Protein AF-A0A958FA99-F1 (afdb_monomer_lite)

Radius of gyration: 36.23 Å; chains: 1; bounding box: 80×44×105 Å

Secondary structure (DSSP, 8-state):
-HHHHHHHHHHHHHHHHHHHHSTTTSGGGTEEEEEEEEEEEEEETTEE-SSPEEEEEEEEEEESSSSEEEEEEEEEEEEEE-SS-EEEEEEEEEEEEEES---SSEEEEEEEEEEEEEEEEEE---TTTB----SEEEEEEEEEEEEEEEESSSSEEEEEEEEEEEES-S-SS-B--SS---EEEEEEEEEE----TT--SS-SS--HHHHHHHT--TT-S-SS-SSS-HHHIIIII---TT-SSSSSSSS-HHHIIIII---TT-SSSSSSSS-HHIIIIII---TT-SSSS-SSS-HHHIIIII---TT-S-SS-SSS-HHHIIIII---S--

pLDDT: mean 86.35, std 15.0, range [39.59, 98.56]

Sequence (335 aa):
MSKRYTVIGLTAALLLMLSLSVSAQFKAQNLGGGMGFGQTYGYVDGEWTSDPGLTLRAFLRRSLSDRFEGELSAGIFSRLKDEDFETRLSPIDARLLFRLFANQTWSPYIYAGGGAVYYDIKTAPTTNRAKNYTSKGWVPYIPFGLGMQFRLDDVTSFEVSGGYNMTFTDDLNAIQQDADDNFLSVVAGLTMAGFNWNADPDGDGLTNRQEKELGTDMNNPDSDGDGLTDGEEVMKYQTNPMMADTDGDGLNDGEEVNQYKTNPAKADTDGDGLNDKEEAVTYNTDPLKADTDGDGLSDKDELMTYKSDPLKKDMDGDGLSDGEEVLTTKTDFAK

Structure (mmCIF, N/CA/C/O backbone):
data_AF-A0A958FA99-F1
#
_entry.id   AF-A0A958FA99-F1
#
loop_
_atom_site.group_PDB
_atom_site.id
_atom_site.type_symbol
_atom_site.label_atom_id
_atom_site.label_alt_id
_atom_site.label_comp_id
_atom_site.label_asym_id
_atom_site.label_entity_id
_atom_site.label_seq_id
_atom_site.pdbx_PDB_ins_code
_atom_site.Cartn_x
_atom_site.Cartn_y
_atom_site.Cartn_z
_atom_site.occupancy
_atom_site.B_iso_or_equiv
_atom_site.auth_seq_id
_atom_site.auth_comp_id
_atom_site.auth_asym_id
_atom_site.auth_atom_id
_atom_site.pdbx_PDB_model_num
ATOM 1 N N . MET A 1 1 ? 33.307 25.629 -19.796 1.00 44.84 1 MET A N 1
ATOM 2 C CA . MET A 1 1 ? 32.791 24.372 -19.207 1.00 44.84 1 MET A CA 1
ATOM 3 C C . MET A 1 1 ? 31.601 24.559 -18.253 1.00 44.84 1 MET A C 1
ATOM 5 O O . MET A 1 1 ? 30.852 23.607 -18.123 1.00 44.84 1 MET A O 1
ATOM 9 N N . SER A 1 2 ? 31.333 25.733 -17.654 1.00 45.53 2 SER A N 1
ATOM 10 C CA . SER A 1 2 ? 30.259 25.869 -16.640 1.00 45.53 2 SER A CA 1
ATOM 11 C C . SER A 1 2 ? 28.815 25.922 -17.176 1.00 45.53 2 SER A C 1
ATOM 13 O O . SER A 1 2 ? 27.920 25.399 -16.529 1.00 45.53 2 SER A O 1
ATOM 15 N N . LYS A 1 3 ? 28.562 26.452 -18.385 1.00 39.66 3 LYS A N 1
ATOM 16 C CA . LYS A 1 3 ? 27.187 26.610 -18.918 1.00 39.66 3 LYS A CA 1
ATOM 17 C C . LYS A 1 3 ? 26.451 25.298 -19.253 1.00 39.66 3 LYS A C 1
ATOM 19 O O . LYS A 1 3 ? 25.230 25.304 -19.325 1.00 39.66 3 LYS A O 1
ATOM 24 N N . ARG A 1 4 ? 27.160 24.179 -19.467 1.00 46.00 4 ARG A N 1
ATOM 25 C CA . ARG A 1 4 ? 26.551 22.881 -19.841 1.00 46.00 4 ARG A CA 1
ATOM 26 C C . ARG A 1 4 ? 26.032 22.091 -18.633 1.00 46.00 4 ARG A C 1
ATOM 28 O O . ARG A 1 4 ? 25.008 21.430 -18.751 1.00 46.00 4 ARG A O 1
ATOM 35 N N . TYR A 1 5 ? 26.679 22.219 -17.473 1.00 41.19 5 TYR A N 1
ATOM 36 C CA . TYR A 1 5 ? 26.229 21.579 -16.230 1.00 41.19 5 TYR A CA 1
ATOM 37 C C . TYR A 1 5 ? 25.009 22.282 -15.627 1.00 41.19 5 TYR A C 1
ATOM 39 O O . TYR A 1 5 ? 24.131 21.622 -15.084 1.00 41.19 5 TYR A O 1
ATOM 47 N N . THR A 1 6 ? 24.896 23.602 -15.806 1.00 39.59 6 THR A N 1
ATOM 48 C CA . THR A 1 6 ? 23.728 24.375 -15.360 1.00 39.59 6 THR A CA 1
ATOM 49 C C . THR A 1 6 ? 22.453 23.977 -16.102 1.00 39.59 6 THR A C 1
ATOM 51 O O . THR A 1 6 ? 21.409 23.884 -15.476 1.00 39.59 6 THR A O 1
ATOM 54 N N . VAL A 1 7 ? 22.529 23.679 -17.406 1.00 42.44 7 VAL A N 1
ATOM 55 C CA . VAL A 1 7 ? 21.361 23.241 -18.194 1.00 42.44 7 VAL A CA 1
ATOM 56 C C . VAL A 1 7 ? 20.950 21.815 -17.822 1.00 42.44 7 VAL A C 1
ATOM 58 O O . VAL A 1 7 ? 19.769 21.571 -17.621 1.00 42.44 7 VAL A O 1
ATOM 61 N N . ILE A 1 8 ? 21.894 20.886 -17.643 1.00 48.31 8 ILE A N 1
ATOM 62 C CA . ILE A 1 8 ? 21.589 19.502 -17.231 1.00 48.31 8 ILE A CA 1
ATOM 63 C C . ILE A 1 8 ? 20.984 19.471 -15.819 1.00 48.31 8 ILE A C 1
ATOM 65 O O . ILE A 1 8 ? 19.960 18.825 -15.611 1.00 48.31 8 ILE A O 1
ATOM 69 N N . GLY A 1 9 ? 21.555 20.238 -14.884 1.00 40.56 9 GLY A N 1
ATOM 70 C CA . GLY A 1 9 ? 21.012 20.404 -13.536 1.00 40.56 9 GLY A CA 1
ATOM 71 C C . GLY A 1 9 ? 19.622 21.041 -13.535 1.00 40.56 9 GLY A C 1
ATOM 72 O O . GLY A 1 9 ? 18.735 20.531 -12.862 1.00 40.56 9 GLY A O 1
ATOM 73 N N . LEU A 1 10 ? 19.389 22.088 -14.342 1.00 40.31 10 LEU A N 1
ATOM 74 C CA . LEU A 1 10 ? 18.062 22.702 -14.464 1.00 40.31 10 LEU A CA 1
ATOM 75 C C . LEU A 1 10 ? 17.041 21.774 -15.122 1.00 40.31 10 LEU A C 1
ATOM 77 O O . LEU A 1 10 ? 15.893 21.808 -14.720 1.00 40.31 10 LEU A O 1
ATOM 81 N N . THR A 1 11 ? 17.416 20.964 -16.116 1.00 47.56 11 THR A N 1
ATOM 82 C CA . THR A 1 11 ? 16.455 20.104 -16.837 1.00 47.56 11 THR A CA 1
ATOM 83 C C . THR A 1 11 ? 16.071 18.887 -15.996 1.00 47.56 11 THR A C 1
ATOM 85 O O . THR A 1 11 ? 14.897 18.537 -15.931 1.00 47.56 11 THR A O 1
ATOM 88 N N . ALA A 1 12 ? 17.034 18.290 -15.285 1.00 47.94 12 ALA A N 1
ATOM 89 C CA . ALA A 1 12 ? 16.775 17.229 -14.315 1.00 47.94 12 ALA A CA 1
ATOM 90 C C . ALA A 1 12 ? 15.988 17.752 -13.105 1.00 47.94 12 ALA A C 1
ATOM 92 O O . ALA A 1 12 ? 15.039 17.102 -12.689 1.00 47.94 12 ALA A O 1
ATOM 93 N N . ALA A 1 13 ? 16.307 18.950 -12.596 1.00 45.00 13 ALA A N 1
ATOM 94 C CA . ALA A 1 13 ? 15.537 19.600 -11.535 1.00 45.00 13 ALA A CA 1
ATOM 95 C C . ALA A 1 13 ? 14.144 20.042 -12.005 1.00 45.00 13 ALA A C 1
ATOM 97 O O . ALA A 1 13 ? 13.207 19.961 -11.226 1.00 45.00 13 ALA A O 1
ATOM 98 N N . LEU A 1 14 ? 13.970 20.464 -13.262 1.00 45.75 14 LEU A N 1
ATOM 99 C CA . LEU A 1 14 ? 12.670 20.821 -13.837 1.00 45.75 14 LEU A CA 1
ATOM 100 C C . LEU A 1 14 ? 11.807 19.578 -14.075 1.00 45.75 14 LEU A C 1
ATOM 102 O O . LEU A 1 14 ? 10.605 19.660 -13.882 1.00 45.75 14 LEU A O 1
ATOM 106 N N . LEU A 1 15 ? 12.395 18.430 -14.430 1.00 51.19 15 LEU A N 1
ATOM 107 C CA . LEU A 1 15 ? 11.697 17.141 -14.530 1.00 51.19 15 LEU A CA 1
ATOM 108 C C . LEU A 1 15 ? 11.394 16.533 -13.154 1.00 51.19 15 LEU A C 1
ATOM 110 O O . LEU A 1 15 ? 10.288 16.036 -12.963 1.00 51.19 15 LEU A O 1
ATOM 114 N N . LEU A 1 16 ? 12.302 16.661 -12.176 1.00 46.50 16 LEU A N 1
ATOM 115 C CA . LEU A 1 16 ? 12.012 16.390 -10.762 1.00 46.50 16 LEU A CA 1
ATOM 116 C C . LEU A 1 16 ? 10.856 17.279 -10.292 1.00 46.50 16 LEU A C 1
ATOM 118 O O . LEU A 1 16 ? 9.891 16.792 -9.719 1.00 46.50 16 LEU A O 1
ATOM 122 N N . MET A 1 17 ? 10.909 18.579 -10.587 1.00 43.34 17 MET A N 1
ATOM 123 C CA . MET A 1 17 ? 9.861 19.524 -10.215 1.00 43.34 17 MET A CA 1
ATOM 124 C C . MET A 1 17 ? 8.567 19.288 -10.991 1.00 43.34 17 MET A C 1
ATOM 126 O O . MET A 1 17 ? 7.512 19.424 -10.394 1.00 43.34 17 MET A O 1
ATOM 130 N N . LEU A 1 18 ? 8.589 18.853 -12.251 1.00 46.56 18 LEU A N 1
ATOM 131 C CA . LEU A 1 18 ? 7.393 18.417 -12.980 1.00 46.56 18 LEU A CA 1
ATOM 132 C C . LEU A 1 18 ? 6.821 17.129 -12.368 1.00 46.56 18 LEU A C 1
ATOM 134 O O . LEU A 1 18 ? 5.612 17.047 -12.201 1.00 46.56 18 LEU A O 1
ATOM 138 N N . SER A 1 19 ? 7.650 16.179 -11.921 1.00 46.75 19 SER A N 1
ATOM 139 C CA . SER A 1 19 ? 7.171 15.002 -11.176 1.00 46.75 19 SER A CA 1
ATOM 140 C C . SER A 1 19 ? 6.623 15.346 -9.780 1.00 46.75 19 SER A C 1
ATOM 142 O O . SER A 1 19 ? 5.680 14.711 -9.321 1.00 46.75 19 SER A O 1
ATOM 144 N N . LEU A 1 20 ? 7.138 16.400 -9.136 1.00 44.22 20 LEU A N 1
ATOM 145 C CA . LEU A 1 20 ? 6.689 16.877 -7.819 1.00 44.22 20 LEU A CA 1
ATOM 146 C C . LEU A 1 20 ? 5.457 17.814 -7.902 1.00 44.22 20 LEU A C 1
ATOM 148 O O . LEU A 1 20 ? 4.626 17.824 -6.993 1.00 44.22 20 LEU A O 1
ATOM 152 N N . SER A 1 21 ? 5.300 18.577 -8.993 1.00 41.34 21 SER A N 1
ATOM 153 C CA . SER A 1 21 ? 4.236 19.591 -9.183 1.00 41.34 21 SER A CA 1
ATOM 154 C C . SER A 1 21 ? 2.971 19.039 -9.841 1.00 41.34 21 SER A C 1
ATOM 156 O O . SER A 1 21 ? 1.905 19.638 -9.740 1.00 41.34 21 SER A O 1
ATOM 158 N N . VAL A 1 22 ? 3.060 17.885 -10.502 1.00 43.19 22 VAL A N 1
ATOM 159 C CA . VAL A 1 22 ? 1.921 17.195 -11.137 1.00 43.19 22 VAL A CA 1
ATOM 160 C C . VAL A 1 22 ? 1.153 16.318 -10.115 1.00 43.19 22 VAL A C 1
ATOM 162 O O . VAL A 1 22 ? 0.303 15.491 -10.436 1.00 43.19 22 VAL A O 1
ATOM 165 N N . SER A 1 23 ? 1.405 16.555 -8.828 1.00 48.94 23 SER A N 1
ATOM 166 C CA . SER A 1 23 ? 0.960 15.755 -7.691 1.00 48.94 23 SER A CA 1
ATOM 167 C C . SER A 1 23 ? -0.524 15.884 -7.327 1.00 48.94 23 SER A C 1
ATOM 169 O O . SER A 1 23 ? -0.994 15.081 -6.533 1.00 48.94 23 SER A O 1
ATOM 171 N N . ALA A 1 24 ? -1.295 16.822 -7.889 1.00 43.94 24 ALA A N 1
ATOM 172 C CA . ALA A 1 24 ? -2.718 16.964 -7.544 1.00 43.94 24 ALA A CA 1
ATOM 173 C C . ALA A 1 24 ? -3.666 16.155 -8.453 1.00 43.94 24 ALA A C 1
ATOM 175 O O . ALA A 1 24 ? -4.623 15.565 -7.964 1.00 43.94 24 ALA A O 1
ATOM 176 N N . GLN A 1 25 ? -3.401 16.079 -9.764 1.00 42.78 25 GLN A N 1
ATOM 177 C CA . GLN A 1 25 ? -4.268 15.356 -10.714 1.00 42.78 25 GLN A CA 1
ATOM 178 C C . GLN A 1 25 ? -3.851 13.892 -10.929 1.00 42.78 25 GLN A C 1
ATOM 180 O O . GLN A 1 25 ? -4.687 13.066 -11.282 1.00 42.78 25 GLN A O 1
ATOM 185 N N . PHE A 1 26 ? -2.584 13.546 -10.678 1.00 47.91 26 PHE A N 1
ATOM 186 C CA . PHE A 1 26 ? -2.071 12.184 -10.873 1.00 47.91 26 PHE A CA 1
ATOM 187 C C . PHE A 1 26 ? -2.357 11.262 -9.672 1.00 47.91 26 PHE A C 1
ATOM 189 O O . PHE A 1 26 ? -2.541 10.058 -9.852 1.00 47.91 26 PHE A O 1
ATOM 196 N N . LYS A 1 27 ? -2.489 11.826 -8.460 1.00 50.75 27 LYS A N 1
ATOM 197 C CA . LYS A 1 27 ? -2.827 11.083 -7.229 1.00 50.75 27 LYS A CA 1
ATOM 198 C C . LYS A 1 27 ? -4.229 10.465 -7.248 1.00 50.75 27 LYS A C 1
ATOM 200 O O . LYS A 1 27 ? -4.427 9.415 -6.657 1.00 50.75 27 LYS A O 1
ATOM 205 N N . ALA A 1 28 ? -5.173 11.054 -7.986 1.00 48.09 28 ALA A N 1
ATOM 206 C CA . ALA A 1 28 ? -6.536 10.531 -8.132 1.00 48.09 28 ALA A CA 1
ATOM 207 C C . ALA A 1 28 ? -6.654 9.333 -9.103 1.00 48.09 28 ALA A C 1
ATOM 209 O O . ALA A 1 28 ? -7.744 8.800 -9.285 1.00 48.09 28 ALA A O 1
ATOM 210 N N . GLN A 1 29 ? -5.565 8.932 -9.773 1.00 54.28 29 GLN A N 1
ATOM 211 C CA . GLN A 1 29 ? -5.576 7.923 -10.847 1.00 54.28 29 GLN A CA 1
ATOM 212 C C . GLN A 1 29 ? -4.649 6.723 -10.579 1.00 54.28 29 GLN A C 1
ATOM 214 O O . GLN A 1 29 ? -4.413 5.934 -11.496 1.00 54.28 29 GLN A O 1
ATOM 219 N N . ASN A 1 30 ? -4.124 6.577 -9.352 1.00 66.88 30 ASN A N 1
ATOM 220 C CA . ASN A 1 30 ? -3.180 5.510 -8.982 1.00 66.88 30 ASN A CA 1
ATOM 221 C C . ASN A 1 30 ? -1.948 5.467 -9.919 1.00 66.88 30 ASN A C 1
ATOM 223 O O . ASN A 1 30 ? -1.535 4.412 -10.409 1.00 66.88 30 ASN A O 1
ATOM 227 N N . LEU A 1 31 ? -1.411 6.651 -10.254 1.00 74.00 31 LEU A N 1
ATOM 228 C CA . LEU A 1 31 ? -0.237 6.792 -11.114 1.00 74.00 31 LEU A CA 1
ATOM 229 C C . LEU A 1 31 ? 1.012 7.053 -10.271 1.00 74.00 31 LEU A C 1
ATOM 231 O O . LEU A 1 31 ? 1.099 8.061 -9.571 1.00 74.00 31 LEU A O 1
ATOM 235 N N . GLY A 1 32 ? 1.975 6.143 -10.361 1.00 81.25 32 GLY A N 1
ATOM 236 C CA . GLY A 1 32 ? 3.322 6.296 -9.832 1.00 81.25 32 GLY A CA 1
ATOM 237 C C . GLY A 1 32 ? 4.306 6.788 -10.890 1.00 81.25 32 GLY A C 1
ATOM 238 O O . GLY A 1 32 ? 3.991 6.943 -12.073 1.00 81.25 32 GLY A O 1
ATOM 239 N N . GLY A 1 33 ? 5.540 7.011 -10.471 1.00 86.19 33 GLY A N 1
ATOM 240 C CA . GLY A 1 33 ? 6.623 7.387 -11.363 1.00 86.19 33 GLY A CA 1
ATOM 241 C C . GLY A 1 33 ? 7.972 7.214 -10.700 1.00 86.19 33 GLY A C 1
ATOM 242 O O . GLY A 1 33 ? 8.071 7.003 -9.495 1.00 86.19 33 GLY A O 1
ATOM 243 N N . GLY A 1 34 ? 9.028 7.284 -11.490 1.00 89.19 34 GLY A N 1
ATOM 244 C CA . GLY A 1 34 ? 10.363 7.057 -10.975 1.00 89.19 34 GLY A CA 1
ATOM 245 C C . GLY A 1 34 ? 11.455 7.508 -11.918 1.00 89.19 34 GLY A C 1
ATOM 246 O O . GLY A 1 34 ? 11.221 7.975 -13.038 1.00 89.19 34 GLY A O 1
ATOM 247 N N . MET A 1 35 ? 12.676 7.356 -11.430 1.00 91.56 35 MET A N 1
ATOM 248 C CA . MET A 1 35 ? 13.886 7.598 -12.195 1.00 91.56 35 MET A CA 1
ATOM 249 C C . MET A 1 35 ? 14.907 6.507 -11.918 1.00 91.56 35 MET A C 1
ATOM 251 O O . MET A 1 35 ? 15.006 5.996 -10.805 1.00 91.56 35 MET A O 1
ATOM 255 N N . GLY A 1 36 ? 15.683 6.171 -12.937 1.00 91.88 36 GLY A N 1
ATOM 256 C CA . GLY A 1 36 ? 16.734 5.175 -12.853 1.00 91.88 36 GLY A CA 1
ATOM 257 C C . GLY A 1 36 ? 17.997 5.645 -13.546 1.00 91.88 36 GLY A C 1
ATOM 258 O O . GLY A 1 36 ? 17.947 6.308 -14.580 1.00 91.88 36 GLY A O 1
ATOM 259 N N . PHE A 1 37 ? 19.129 5.284 -12.969 1.00 93.56 37 PHE A N 1
ATOM 260 C CA . PHE A 1 37 ? 20.459 5.527 -13.491 1.00 93.56 37 PHE A CA 1
ATOM 261 C C . PHE A 1 37 ? 21.145 4.194 -13.764 1.00 93.56 37 PHE A C 1
ATOM 263 O O . PHE A 1 37 ? 20.949 3.221 -13.037 1.00 93.56 37 PHE A O 1
ATOM 270 N N . GLY A 1 38 ? 21.976 4.134 -14.792 1.00 92.75 38 GLY A N 1
ATOM 271 C CA . GLY A 1 38 ? 22.627 2.885 -15.113 1.00 92.75 38 GLY A CA 1
ATOM 272 C C . GLY A 1 38 ? 23.619 2.953 -16.248 1.00 92.75 38 GLY A C 1
ATOM 273 O O . GLY A 1 38 ? 24.151 4.011 -16.593 1.00 92.75 38 GLY A O 1
ATOM 274 N N . GLN A 1 39 ? 23.845 1.784 -16.829 1.00 94.38 39 GLN A N 1
ATOM 275 C CA . GLN A 1 39 ? 24.792 1.567 -17.907 1.00 94.38 39 GLN A CA 1
ATOM 276 C C . GLN A 1 39 ? 24.109 0.926 -19.114 1.00 94.38 39 GLN A C 1
ATOM 278 O O . GLN A 1 39 ? 23.115 0.212 -18.983 1.00 94.38 39 GLN A O 1
ATOM 283 N N . THR A 1 40 ? 24.626 1.227 -20.298 1.00 92.75 40 THR A N 1
ATOM 284 C CA . THR A 1 40 ?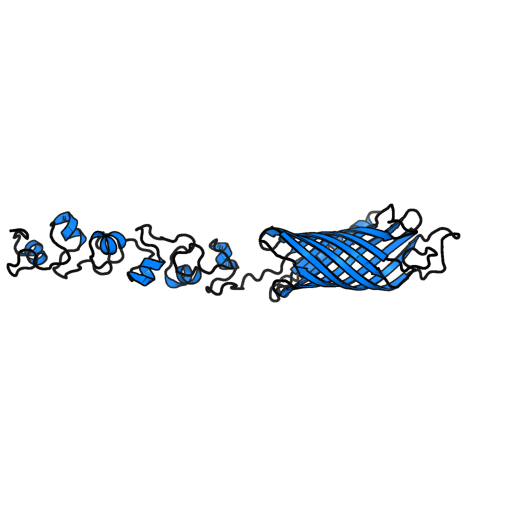 24.202 0.679 -21.581 1.00 92.75 40 THR A CA 1
ATOM 285 C C . THR A 1 40 ? 25.407 0.078 -22.290 1.00 92.75 40 THR A C 1
ATOM 287 O O . THR A 1 40 ? 26.454 0.718 -22.380 1.00 92.75 40 THR A O 1
ATOM 290 N N . TYR A 1 41 ? 25.239 -1.141 -22.785 1.00 91.75 41 TYR A N 1
ATOM 291 C CA . TYR A 1 41 ? 26.269 -1.932 -23.446 1.00 91.75 41 TYR A CA 1
ATOM 292 C C . TYR A 1 41 ? 25.795 -2.260 -24.856 1.00 91.75 41 TYR A C 1
ATOM 294 O O . TYR A 1 41 ? 24.678 -2.750 -25.024 1.00 91.75 41 TYR A O 1
ATOM 302 N N . GLY A 1 42 ? 26.625 -1.990 -25.858 1.00 87.38 42 GLY A N 1
ATOM 303 C CA . GLY A 1 42 ? 26.377 -2.449 -27.223 1.00 87.38 42 GLY A CA 1
ATOM 304 C C . GLY A 1 42 ? 26.889 -3.862 -27.416 1.00 87.38 42 GLY A C 1
ATOM 305 O O . GLY A 1 42 ? 27.769 -4.302 -26.678 1.00 87.38 42 GLY A O 1
ATOM 306 N N . TYR A 1 43 ? 26.351 -4.559 -28.408 1.00 81.94 43 TYR A N 1
ATOM 307 C CA . TYR A 1 43 ? 26.939 -5.802 -28.885 1.00 81.94 43 TYR A CA 1
ATOM 308 C C . TYR A 1 43 ? 27.658 -5.528 -30.205 1.00 81.94 43 TYR A C 1
ATOM 310 O O . TYR A 1 43 ? 27.028 -5.095 -31.165 1.00 81.94 43 TYR A O 1
ATOM 318 N N . VAL A 1 44 ? 28.975 -5.715 -30.228 1.00 73.69 44 VAL A N 1
ATOM 319 C CA . VAL A 1 44 ? 29.847 -5.393 -31.362 1.00 73.69 44 VAL A CA 1
ATOM 320 C C . VAL A 1 44 ? 30.813 -6.555 -31.561 1.00 73.69 44 VAL A C 1
ATOM 322 O O . VAL A 1 44 ? 31.430 -7.023 -30.612 1.00 73.69 44 VAL A O 1
ATOM 325 N N . ASP A 1 45 ? 30.929 -7.050 -32.794 1.00 71.44 45 ASP A N 1
ATOM 326 C CA . ASP A 1 45 ? 31.854 -8.130 -33.183 1.00 71.44 45 ASP A CA 1
ATOM 327 C C . ASP A 1 45 ? 31.849 -9.386 -32.290 1.00 71.44 45 ASP A C 1
ATOM 329 O O . ASP A 1 45 ? 32.864 -10.053 -32.111 1.00 71.44 45 ASP A O 1
ATOM 333 N N . GLY A 1 46 ? 30.681 -9.752 -31.758 1.00 72.06 46 GLY A N 1
ATOM 334 C CA . GLY A 1 46 ? 30.527 -10.944 -30.923 1.00 72.06 46 GLY A CA 1
ATOM 335 C C . GLY A 1 46 ? 30.772 -10.711 -29.427 1.00 72.06 46 GLY A C 1
ATOM 336 O O . GLY A 1 46 ? 30.557 -11.627 -28.627 1.00 72.06 46 GLY A O 1
ATOM 337 N N . GLU A 1 47 ? 31.154 -9.495 -29.035 1.00 80.88 47 GLU A N 1
ATOM 338 C CA . GLU A 1 47 ? 31.454 -9.107 -27.659 1.00 80.88 47 GLU A CA 1
ATOM 339 C C . GLU A 1 47 ? 30.595 -7.916 -27.203 1.00 80.88 47 GLU A C 1
ATOM 341 O O . GLU A 1 47 ? 30.018 -7.171 -27.995 1.00 80.88 47 GLU A O 1
ATOM 346 N N . TRP A 1 48 ? 30.469 -7.750 -25.887 1.00 83.25 48 TRP A N 1
ATOM 347 C CA . TRP A 1 48 ? 29.852 -6.554 -25.317 1.00 83.25 48 TRP A CA 1
ATOM 348 C C . TRP A 1 48 ? 30.878 -5.425 -25.259 1.00 83.25 48 TRP A C 1
ATOM 350 O O . TRP A 1 48 ? 32.025 -5.666 -24.888 1.00 83.25 48 TRP A O 1
ATOM 360 N N . THR A 1 49 ? 30.451 -4.198 -25.559 1.00 83.62 49 THR A N 1
ATOM 361 C CA . THR A 1 49 ? 31.313 -3.005 -25.525 1.00 83.62 49 THR A CA 1
ATOM 362 C C . THR A 1 49 ? 32.072 -2.895 -24.206 1.00 83.62 49 THR A C 1
ATOM 364 O O . THR A 1 49 ? 31.468 -2.982 -23.128 1.00 83.62 49 THR A O 1
ATOM 367 N N . SER A 1 50 ? 33.376 -2.646 -24.297 1.00 83.31 50 SER A N 1
ATOM 368 C CA . SER A 1 50 ? 34.283 -2.594 -23.145 1.00 83.31 50 SER A CA 1
ATOM 369 C C . SER A 1 50 ? 34.103 -1.337 -22.280 1.00 83.31 50 SER A C 1
ATOM 371 O O . SER A 1 50 ? 34.370 -1.365 -21.076 1.00 83.31 50 SER A O 1
ATOM 373 N N . ASP A 1 51 ? 33.596 -0.253 -22.877 1.00 87.62 51 ASP A N 1
ATOM 374 C CA . ASP A 1 51 ? 33.346 1.030 -22.220 1.00 87.62 51 ASP A CA 1
ATOM 375 C C . ASP A 1 51 ? 31.837 1.350 -22.163 1.00 87.62 51 ASP A C 1
ATOM 377 O O . ASP A 1 51 ? 31.299 2.006 -23.055 1.00 87.62 51 ASP A O 1
ATOM 381 N N . PRO A 1 52 ? 31.105 0.917 -21.122 1.00 87.88 52 PRO A N 1
ATOM 382 C CA . PRO A 1 52 ? 29.668 1.146 -21.036 1.00 87.88 52 PRO A CA 1
ATOM 383 C C . PRO A 1 52 ? 29.280 2.623 -21.068 1.00 87.88 52 PRO A C 1
ATOM 385 O O . PRO A 1 52 ? 29.837 3.488 -20.380 1.00 87.88 52 PRO A O 1
ATOM 388 N N . GLY A 1 53 ? 28.234 2.920 -21.831 1.00 88.69 53 GLY A N 1
ATOM 389 C CA . GLY A 1 53 ? 27.616 4.232 -21.841 1.00 88.69 53 GLY A CA 1
ATOM 390 C C . GLY A 1 53 ? 26.729 4.450 -20.620 1.00 88.69 53 GLY A C 1
ATOM 391 O O . GLY A 1 53 ? 26.091 3.539 -20.111 1.00 88.69 53 GLY A O 1
ATOM 392 N N . LEU A 1 54 ? 26.661 5.687 -20.143 1.00 91.25 54 LEU A N 1
ATOM 393 C CA . LEU A 1 54 ? 25.780 6.063 -19.039 1.00 91.25 54 LEU A CA 1
ATOM 394 C C . LEU A 1 54 ? 24.339 6.205 -19.539 1.00 91.25 54 LEU A C 1
ATOM 396 O O . LEU A 1 54 ? 24.129 6.812 -20.592 1.00 91.25 54 LEU A O 1
ATOM 400 N N . THR A 1 55 ? 23.369 5.696 -18.776 1.00 91.12 55 THR A N 1
ATOM 401 C CA . THR A 1 55 ? 21.935 5.908 -19.016 1.00 91.12 55 THR A CA 1
ATOM 402 C C . THR A 1 55 ? 21.238 6.562 -17.824 1.00 91.12 55 THR A C 1
ATOM 404 O O . THR A 1 55 ? 21.491 6.227 -16.667 1.00 91.12 55 THR A O 1
ATOM 407 N N . LEU A 1 56 ? 20.343 7.503 -18.121 1.00 91.31 56 LEU A N 1
ATOM 408 C CA . LEU A 1 56 ? 19.356 8.055 -17.199 1.00 91.31 56 LEU A CA 1
ATOM 409 C C . LEU A 1 56 ? 17.965 7.890 -17.812 1.00 91.31 56 LEU A C 1
ATOM 411 O O . LEU A 1 56 ? 17.728 8.326 -18.942 1.00 91.31 56 LEU A O 1
ATOM 415 N N . ARG A 1 57 ? 17.043 7.319 -17.041 1.00 89.81 57 ARG A N 1
ATOM 416 C CA . ARG A 1 57 ? 15.658 7.032 -17.417 1.00 89.81 57 ARG A CA 1
ATOM 417 C C . ARG A 1 57 ? 14.700 7.699 -16.438 1.00 89.81 57 ARG A C 1
ATOM 419 O O . ARG A 1 57 ? 14.914 7.618 -15.234 1.00 89.81 57 ARG A O 1
ATOM 426 N N . ALA A 1 58 ? 13.625 8.285 -16.946 1.00 90.56 58 ALA A N 1
ATOM 427 C CA . ALA A 1 58 ? 12.446 8.638 -16.160 1.00 90.56 58 ALA A CA 1
ATOM 428 C C . ALA A 1 58 ? 11.233 7.866 -16.683 1.00 90.56 58 ALA A C 1
ATOM 430 O O . ALA A 1 58 ? 11.165 7.549 -17.875 1.00 90.56 58 ALA A O 1
ATOM 431 N N . PHE A 1 59 ? 10.293 7.549 -15.799 1.00 90.31 59 PHE A N 1
ATOM 432 C CA . PHE A 1 59 ? 9.105 6.787 -16.161 1.00 90.31 59 PHE A CA 1
ATOM 433 C C . PHE A 1 59 ? 7.888 7.150 -15.312 1.00 90.31 59 PHE A C 1
ATOM 435 O O . PHE A 1 59 ? 8.010 7.615 -14.179 1.00 90.31 59 PHE A O 1
ATOM 442 N N . LEU A 1 60 ? 6.712 6.910 -15.882 1.00 90.31 60 LEU A N 1
ATOM 443 C CA . LEU A 1 60 ? 5.419 6.907 -15.209 1.00 90.31 60 LEU A CA 1
ATOM 444 C C . LEU A 1 60 ? 4.875 5.485 -15.241 1.00 90.31 60 LEU A C 1
ATOM 446 O O . LEU A 1 60 ? 4.951 4.830 -16.280 1.00 90.31 60 LEU A O 1
ATOM 450 N N . ARG A 1 61 ? 4.315 5.017 -14.129 1.00 87.69 61 ARG A N 1
ATOM 451 C CA . ARG A 1 61 ? 3.806 3.653 -13.981 1.00 87.69 61 ARG A CA 1
ATOM 452 C C . ARG A 1 61 ? 2.384 3.668 -13.436 1.00 87.69 61 ARG A C 1
ATOM 454 O O . ARG A 1 61 ? 2.065 4.457 -12.552 1.00 87.69 61 ARG A O 1
ATOM 461 N N . ARG A 1 62 ? 1.528 2.791 -13.949 1.00 85.25 62 ARG A N 1
ATOM 462 C CA . ARG A 1 62 ? 0.156 2.591 -13.479 1.00 85.25 62 ARG A CA 1
ATOM 463 C C . ARG A 1 62 ? -0.068 1.122 -13.172 1.00 85.25 62 ARG A C 1
ATOM 465 O O . ARG A 1 62 ? 0.209 0.284 -14.030 1.00 85.25 62 ARG A O 1
ATOM 472 N N . SER A 1 63 ? -0.648 0.826 -12.015 1.00 84.38 63 SER A N 1
ATOM 473 C CA . SER A 1 63 ? -1.181 -0.511 -11.765 1.00 84.38 63 SER A CA 1
ATOM 474 C C . SER A 1 63 ? -2.409 -0.755 -12.649 1.00 84.38 63 SER A C 1
ATOM 476 O O . SER A 1 63 ? -3.323 0.071 -12.701 1.00 84.38 63 SER A O 1
ATOM 478 N N . LEU A 1 64 ? -2.405 -1.861 -13.391 1.00 83.56 64 LEU A N 1
ATOM 479 C CA . LEU A 1 64 ? -3.534 -2.326 -14.204 1.00 83.56 64 LEU A CA 1
ATOM 480 C C . LEU A 1 64 ? -4.292 -3.462 -13.499 1.00 83.56 64 LEU A C 1
ATOM 482 O O . LEU A 1 64 ? -5.476 -3.656 -13.747 1.00 83.56 64 LEU A O 1
ATOM 486 N N . SER A 1 65 ? -3.591 -4.217 -12.650 1.00 82.19 65 SER A N 1
ATOM 487 C CA . SER A 1 65 ? -4.096 -5.252 -11.738 1.00 82.19 65 SER A CA 1
ATOM 488 C C . SER A 1 65 ? -2.990 -5.597 -10.731 1.00 82.19 65 SER A C 1
ATOM 490 O O . SER A 1 65 ? -1.862 -5.128 -10.881 1.00 82.19 65 SER A O 1
ATOM 492 N N . ASP A 1 66 ? -3.248 -6.503 -9.792 1.00 76.56 66 ASP A N 1
ATOM 493 C CA . ASP A 1 66 ? -2.278 -6.926 -8.766 1.00 76.56 66 ASP A CA 1
ATOM 494 C C . ASP A 1 66 ? -0.942 -7.435 -9.334 1.00 76.56 66 ASP A C 1
ATOM 496 O O . ASP A 1 66 ? 0.104 -7.341 -8.686 1.00 76.56 66 ASP A O 1
ATOM 500 N N . ARG A 1 67 ? -0.961 -7.973 -10.561 1.00 84.56 67 ARG A N 1
ATOM 501 C CA . ARG A 1 67 ? 0.223 -8.543 -11.223 1.00 84.56 67 ARG A CA 1
ATOM 502 C C . ARG A 1 67 ? 0.710 -7.764 -12.436 1.00 84.56 67 ARG A C 1
ATOM 504 O O . ARG A 1 67 ? 1.818 -8.036 -12.890 1.00 84.56 67 ARG A O 1
ATOM 511 N N . PHE A 1 68 ? -0.076 -6.831 -12.968 1.00 89.94 68 PHE A N 1
ATOM 512 C CA . PHE A 1 68 ? 0.266 -6.116 -14.198 1.00 89.94 68 PHE A CA 1
ATOM 513 C C . PHE A 1 68 ? 0.380 -4.617 -13.977 1.00 89.94 68 PHE A C 1
ATOM 515 O O . PHE A 1 68 ? -0.530 -3.990 -13.439 1.00 89.94 68 PHE A O 1
ATOM 522 N N . GLU A 1 69 ? 1.452 -4.032 -14.503 1.00 91.12 69 GLU A N 1
ATOM 523 C CA . GLU A 1 69 ? 1.649 -2.586 -14.527 1.00 91.12 69 GLU A CA 1
ATOM 524 C C . GLU A 1 69 ? 1.943 -2.109 -15.947 1.00 91.12 69 GLU A C 1
ATOM 526 O O . GLU A 1 69 ? 2.705 -2.730 -16.688 1.00 91.12 69 GLU A O 1
ATOM 531 N N . GLY A 1 70 ? 1.341 -0.988 -16.326 1.00 92.88 70 GLY A N 1
ATOM 532 C CA . GLY A 1 70 ? 1.699 -0.260 -17.535 1.00 92.88 70 GLY A CA 1
ATOM 533 C C . GLY A 1 70 ? 2.732 0.807 -17.204 1.00 92.88 70 GLY A C 1
ATOM 534 O O . GLY A 1 70 ? 2.586 1.520 -16.213 1.00 92.88 70 GLY A O 1
ATOM 535 N N . GLU A 1 71 ? 3.758 0.950 -18.032 1.00 93.94 71 GLU A N 1
ATOM 536 C CA . GLU A 1 71 ? 4.814 1.939 -17.834 1.00 93.94 71 GLU A CA 1
ATOM 537 C C . GLU A 1 71 ? 5.098 2.710 -19.121 1.00 93.94 71 GLU A C 1
ATOM 539 O O . GLU A 1 71 ? 5.211 2.125 -20.193 1.00 93.94 71 GLU A O 1
ATOM 544 N N . LEU A 1 72 ? 5.234 4.029 -19.006 1.00 93.94 72 LEU A N 1
ATOM 545 C CA . LEU A 1 72 ? 5.702 4.915 -20.068 1.00 93.94 72 LEU A CA 1
ATOM 546 C C . LEU A 1 72 ? 7.046 5.497 -19.654 1.00 93.94 72 LEU A C 1
ATOM 548 O O . LEU A 1 72 ? 7.160 6.044 -18.556 1.00 93.94 72 LEU A O 1
ATOM 552 N N . SER A 1 73 ? 8.053 5.423 -20.521 1.00 91.12 73 SER A N 1
ATOM 553 C CA . SER A 1 73 ? 9.393 5.906 -20.202 1.00 91.12 73 SER A CA 1
ATOM 554 C C . SER A 1 73 ? 10.077 6.710 -21.280 1.00 91.12 73 SER A C 1
ATOM 556 O O . SER A 1 73 ? 9.783 6.601 -22.467 1.00 91.12 73 SER A O 1
ATOM 558 N N . ALA A 1 74 ? 11.036 7.509 -20.817 1.00 91.50 74 ALA A N 1
ATOM 559 C CA . ALA A 1 74 ? 11.965 8.251 -21.643 1.00 91.50 74 ALA A CA 1
ATOM 560 C C . ALA A 1 74 ? 13.391 8.132 -21.083 1.00 91.50 74 ALA A C 1
ATOM 562 O O . ALA A 1 74 ? 13.642 8.374 -19.897 1.00 91.50 74 ALA A O 1
ATOM 563 N N . GLY A 1 75 ? 14.344 7.793 -21.949 1.00 87.19 75 GLY A N 1
ATOM 564 C CA . GLY A 1 75 ? 15.771 7.906 -21.683 1.00 87.19 75 GLY A CA 1
ATOM 565 C C . GLY A 1 75 ? 16.239 9.334 -21.946 1.00 87.19 75 GLY A C 1
ATOM 566 O O . GLY A 1 75 ? 16.269 9.795 -23.083 1.00 87.19 75 GLY A O 1
ATOM 567 N N . ILE A 1 76 ? 16.623 10.032 -20.884 1.00 76.25 76 ILE A N 1
ATOM 568 C CA . ILE A 1 76 ? 16.992 11.454 -20.905 1.00 76.25 76 ILE A CA 1
ATOM 569 C C . ILE A 1 76 ? 18.441 11.631 -21.370 1.00 76.25 76 ILE A C 1
ATOM 571 O O . ILE A 1 76 ? 18.793 12.615 -22.021 1.00 76.25 76 ILE A O 1
ATOM 575 N N . PHE A 1 77 ? 19.301 10.679 -21.018 1.00 76.62 77 PHE A N 1
ATOM 576 C CA . PHE A 1 77 ? 20.716 10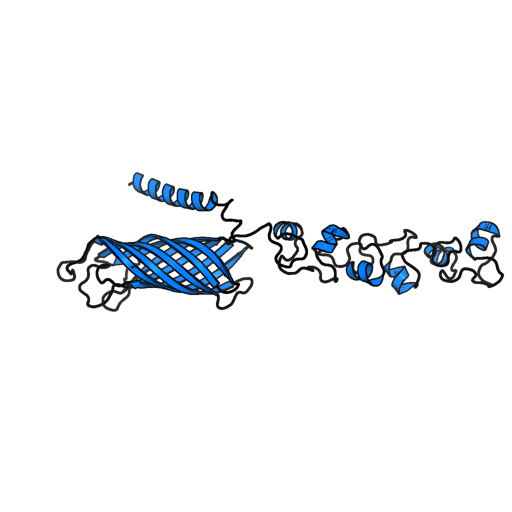.727 -21.346 1.00 76.62 77 PHE A CA 1
ATOM 577 C C . PHE A 1 77 ? 21.249 9.309 -21.429 1.00 76.62 77 PHE A C 1
ATOM 579 O O . PHE A 1 77 ? 21.671 8.767 -20.417 1.00 76.62 77 PHE A O 1
ATOM 586 N N . SER A 1 78 ? 21.182 8.705 -22.612 1.00 87.06 78 SER A N 1
ATOM 587 C CA . SER A 1 78 ? 21.734 7.372 -22.852 1.00 87.06 78 SER A CA 1
ATOM 588 C C . SER A 1 78 ? 22.843 7.453 -23.888 1.00 87.06 78 SER A C 1
ATOM 590 O O . SER A 1 78 ? 22.810 8.291 -24.795 1.00 87.06 78 SER A O 1
ATOM 592 N N . ARG A 1 79 ? 23.863 6.615 -23.732 1.00 91.00 79 ARG A N 1
ATOM 593 C CA . ARG A 1 79 ? 24.983 6.527 -24.665 1.00 91.00 79 ARG A CA 1
ATOM 594 C C . ARG A 1 79 ? 25.249 5.073 -24.994 1.00 91.00 79 ARG A C 1
ATOM 596 O O . ARG A 1 79 ? 25.187 4.228 -24.111 1.00 91.00 79 ARG A O 1
ATOM 603 N N . LEU A 1 80 ? 25.582 4.831 -26.246 1.00 89.56 80 LEU A N 1
ATOM 604 C CA . LEU A 1 80 ? 26.242 3.629 -26.714 1.00 89.56 80 LEU A CA 1
ATOM 605 C C . LEU A 1 80 ? 27.648 4.061 -27.102 1.00 89.56 80 LEU A C 1
ATOM 607 O O . LEU A 1 80 ? 27.785 5.015 -27.866 1.00 89.56 80 LEU A O 1
ATOM 611 N N . LYS A 1 81 ? 28.684 3.460 -26.536 1.00 90.25 81 LYS A N 1
ATOM 612 C CA . LYS A 1 81 ? 30.053 3.831 -26.880 1.00 90.25 81 LYS A CA 1
ATOM 613 C C . LYS A 1 81 ? 30.969 2.631 -26.752 1.00 90.25 81 LYS A C 1
ATOM 615 O O . LYS A 1 81 ? 30.657 1.690 -26.028 1.00 90.25 81 LYS A O 1
ATOM 620 N N . ASP A 1 82 ? 32.083 2.725 -27.444 1.00 86.88 82 ASP A N 1
ATOM 621 C CA . ASP A 1 82 ? 33.245 1.873 -27.259 1.00 86.88 82 ASP A CA 1
ATOM 622 C C . ASP A 1 82 ? 34.498 2.695 -27.594 1.00 86.88 82 ASP A C 1
ATOM 624 O O . ASP A 1 82 ? 34.412 3.918 -27.753 1.00 86.88 82 ASP A O 1
ATOM 628 N N . GLU A 1 83 ? 35.659 2.053 -27.709 1.00 85.12 83 GLU A N 1
ATOM 629 C CA . GLU A 1 83 ? 36.926 2.737 -28.002 1.00 85.12 83 GLU A CA 1
ATOM 630 C C . GLU A 1 83 ? 36.881 3.647 -29.247 1.00 85.12 83 GLU A C 1
ATOM 632 O O . GLU A 1 83 ? 37.515 4.706 -29.255 1.00 85.12 83 GLU A O 1
ATOM 637 N N . ASP A 1 84 ? 36.141 3.265 -30.295 1.00 86.06 84 ASP A N 1
ATOM 638 C CA . ASP A 1 84 ? 36.160 3.926 -31.605 1.00 86.06 84 ASP A CA 1
ATOM 639 C C . ASP A 1 84 ? 34.819 4.523 -32.065 1.00 86.06 84 ASP A C 1
ATOM 641 O O . ASP A 1 84 ? 34.771 5.147 -33.129 1.00 86.06 84 ASP A O 1
ATOM 645 N N . PHE A 1 85 ? 33.752 4.432 -31.265 1.00 89.62 85 PHE A N 1
ATOM 646 C CA . PHE A 1 85 ? 32.476 5.079 -31.577 1.00 89.62 85 PHE A CA 1
ATOM 647 C C . PHE A 1 85 ? 31.745 5.610 -30.337 1.00 89.62 85 PHE A C 1
ATOM 649 O O . PHE A 1 85 ? 31.892 5.119 -29.221 1.00 89.62 85 PHE A O 1
ATOM 656 N N . GLU A 1 86 ? 30.913 6.632 -30.539 1.00 93.19 86 GLU A N 1
ATOM 657 C CA . GLU A 1 86 ? 29.980 7.133 -29.525 1.00 93.19 86 GLU A CA 1
ATOM 658 C C . GLU A 1 86 ? 28.685 7.556 -30.212 1.00 93.19 86 GLU A C 1
ATOM 660 O O . GLU A 1 86 ? 28.691 8.422 -31.088 1.00 93.19 86 GLU A O 1
ATOM 665 N N . THR A 1 87 ? 27.566 7.032 -29.732 1.00 94.06 87 THR A N 1
ATOM 666 C CA . THR A 1 87 ? 26.216 7.363 -30.176 1.00 94.06 87 THR A CA 1
ATOM 667 C C . THR A 1 87 ? 25.368 7.751 -28.983 1.00 94.06 87 THR A C 1
ATOM 669 O O . THR A 1 87 ? 25.313 7.065 -27.962 1.00 94.06 87 THR A O 1
ATOM 672 N N . ARG A 1 88 ? 24.681 8.887 -29.089 1.00 94.31 88 ARG A N 1
ATOM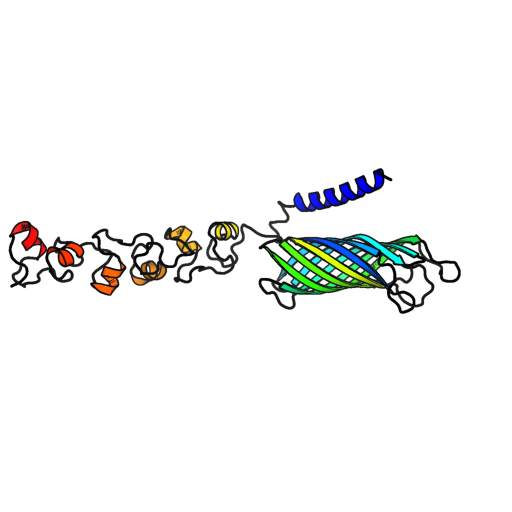 673 C CA . ARG A 1 88 ? 23.693 9.287 -28.084 1.00 94.31 88 ARG A CA 1
ATOM 674 C C . ARG A 1 88 ? 22.357 8.664 -28.416 1.00 94.31 88 ARG A C 1
ATOM 676 O O . ARG A 1 88 ? 21.927 8.734 -29.560 1.00 94.31 88 ARG A O 1
ATOM 683 N N . LEU A 1 89 ? 21.707 8.124 -27.396 1.00 93.44 89 LEU A N 1
ATOM 684 C CA . LEU A 1 89 ? 20.406 7.487 -27.485 1.00 93.44 89 LEU A CA 1
ATOM 685 C C . LEU A 1 89 ? 19.391 8.262 -26.640 1.00 93.44 89 LEU A C 1
ATOM 687 O O . LEU A 1 89 ? 19.663 8.670 -25.505 1.00 93.44 89 LEU A O 1
ATOM 691 N N . SER A 1 90 ? 18.200 8.446 -27.193 1.00 92.56 90 SER A N 1
ATOM 692 C CA . SER A 1 90 ? 17.033 9.008 -26.513 1.00 92.56 90 SER A CA 1
ATOM 693 C C . SER A 1 90 ? 15.830 8.091 -26.756 1.00 92.56 90 SER A C 1
ATOM 695 O O . SER A 1 90 ? 15.028 8.359 -27.654 1.00 92.56 90 SER A O 1
ATOM 697 N N . PRO A 1 91 ? 15.748 6.956 -26.034 1.00 92.69 91 PRO A N 1
ATOM 698 C CA . PRO A 1 91 ? 14.632 6.027 -26.156 1.00 92.69 91 PRO A CA 1
ATOM 699 C C . PRO A 1 91 ? 13.356 6.611 -25.548 1.00 92.69 91 PRO A C 1
ATOM 701 O O . PRO A 1 91 ? 13.404 7.260 -24.504 1.00 92.69 91 PRO A O 1
ATOM 704 N N . ILE A 1 92 ? 12.222 6.355 -26.191 1.00 93.12 92 ILE A N 1
ATOM 705 C CA . ILE A 1 92 ? 10.878 6.533 -25.640 1.00 93.12 92 ILE A CA 1
ATOM 706 C C . ILE A 1 92 ? 10.091 5.249 -25.873 1.00 93.12 92 ILE A C 1
ATOM 708 O O . ILE A 1 92 ? 10.114 4.696 -26.974 1.00 93.12 92 ILE A O 1
ATOM 712 N N . ASP A 1 93 ? 9.409 4.758 -24.847 1.00 95.75 93 ASP A N 1
ATOM 713 C CA . ASP A 1 93 ? 8.803 3.434 -24.902 1.00 95.75 93 ASP A CA 1
ATOM 714 C C . ASP A 1 93 ? 7.653 3.244 -23.918 1.00 95.75 93 ASP A C 1
ATOM 716 O O . ASP A 1 93 ? 7.553 3.922 -22.893 1.00 95.75 93 ASP A O 1
ATOM 720 N N . ALA A 1 94 ? 6.787 2.295 -24.260 1.00 97.00 94 ALA A N 1
ATOM 721 C CA . ALA A 1 94 ? 5.741 1.778 -23.396 1.00 97.00 94 ALA A CA 1
ATOM 722 C C . ALA A 1 94 ? 6.039 0.312 -23.064 1.00 97.00 94 ALA A C 1
ATOM 724 O O . ALA A 1 94 ? 6.364 -0.471 -23.961 1.00 97.00 94 ALA A O 1
ATOM 725 N N . ARG A 1 95 ? 5.910 -0.068 -21.792 1.00 97.38 95 ARG A N 1
ATOM 726 C CA . ARG A 1 95 ? 6.158 -1.425 -21.291 1.00 97.38 95 ARG A CA 1
ATOM 727 C C . ARG A 1 95 ? 4.944 -1.957 -20.552 1.00 97.38 95 ARG A C 1
ATOM 729 O O . ARG A 1 95 ? 4.252 -1.214 -19.858 1.00 97.38 95 ARG A O 1
ATOM 736 N N . LEU A 1 96 ? 4.746 -3.262 -20.662 1.00 97.75 96 LEU A N 1
ATOM 737 C CA . LEU A 1 96 ? 3.900 -4.035 -19.769 1.00 97.75 96 LEU A CA 1
ATOM 738 C C . LEU A 1 96 ? 4.810 -4.826 -18.831 1.00 97.75 96 LEU A C 1
ATOM 740 O O . LEU A 1 96 ? 5.647 -5.607 -19.288 1.00 97.75 96 LEU A O 1
ATOM 744 N N . LEU A 1 97 ? 4.657 -4.604 -17.530 1.00 96.19 97 LEU A N 1
ATOM 745 C CA . LEU A 1 97 ? 5.385 -5.305 -16.483 1.00 96.19 97 LEU A CA 1
ATOM 746 C C . LEU A 1 97 ? 4.467 -6.370 -15.892 1.00 96.19 97 LEU A C 1
ATOM 748 O O . LEU A 1 97 ? 3.303 -6.098 -15.596 1.00 96.19 97 LEU A O 1
ATOM 752 N N . PHE A 1 98 ? 5.006 -7.566 -15.695 1.00 95.25 98 PHE A N 1
ATOM 753 C CA . PHE A 1 98 ? 4.348 -8.666 -15.010 1.00 95.25 98 PHE A CA 1
ATOM 754 C C . PHE A 1 98 ? 5.136 -9.028 -13.753 1.00 95.25 98 PHE A C 1
ATOM 756 O O . PHE A 1 98 ? 6.269 -9.510 -13.835 1.00 95.25 98 PHE A O 1
ATOM 763 N N . ARG A 1 99 ? 4.531 -8.799 -12.587 1.00 92.12 99 ARG A N 1
ATOM 764 C CA . ARG A 1 99 ? 5.072 -9.190 -11.283 1.00 92.12 99 ARG A CA 1
ATOM 765 C C . ARG A 1 99 ? 4.860 -10.690 -11.098 1.00 92.12 99 ARG A C 1
ATOM 767 O O . ARG A 1 99 ? 3.726 -11.172 -11.118 1.00 92.12 99 ARG A O 1
ATOM 774 N N . LEU A 1 100 ? 5.951 -11.435 -10.927 1.00 88.56 100 LEU A N 1
ATOM 775 C CA . LEU A 1 100 ? 5.903 -12.896 -10.795 1.00 88.56 100 LEU A CA 1
ATOM 776 C C . LEU A 1 100 ? 5.187 -13.292 -9.495 1.00 88.56 100 LEU A C 1
ATOM 778 O O . LEU A 1 100 ? 4.307 -14.154 -9.486 1.00 88.56 100 LEU A O 1
ATOM 782 N N . PHE A 1 101 ? 5.560 -12.608 -8.418 1.00 81.44 101 PHE A N 1
ATOM 783 C CA . PHE A 1 101 ? 4.930 -12.606 -7.105 1.00 81.44 101 PHE A CA 1
ATOM 784 C C . PHE A 1 101 ? 5.307 -11.296 -6.408 1.00 81.44 101 PHE A C 1
ATOM 786 O O . PHE A 1 101 ? 6.310 -10.675 -6.754 1.00 81.44 101 PHE A O 1
ATOM 793 N N . ALA A 1 102 ? 4.511 -10.874 -5.436 1.00 65.31 102 ALA A N 1
ATOM 794 C CA . ALA A 1 102 ? 4.822 -9.728 -4.599 1.00 65.31 102 ALA A CA 1
ATOM 795 C C . ALA A 1 102 ? 4.754 -10.186 -3.146 1.00 65.31 102 ALA A C 1
ATOM 797 O O . ALA A 1 102 ? 3.763 -10.787 -2.738 1.00 65.31 102 ALA A O 1
ATOM 798 N N . ASN A 1 103 ? 5.816 -9.932 -2.389 1.00 65.75 103 ASN A N 1
ATOM 799 C CA . ASN A 1 103 ? 5.763 -9.975 -0.934 1.00 65.75 103 ASN A CA 1
ATOM 800 C C . ASN A 1 103 ? 5.917 -8.542 -0.399 1.00 65.75 103 ASN A C 1
ATOM 802 O O . ASN A 1 103 ? 6.277 -7.638 -1.156 1.00 65.75 103 ASN A O 1
ATOM 806 N N . GLN A 1 104 ? 5.687 -8.320 0.896 1.00 66.00 104 GLN A N 1
ATOM 807 C CA . GLN A 1 104 ? 5.743 -6.981 1.492 1.00 66.00 104 GLN A CA 1
ATOM 808 C C . GLN A 1 104 ? 7.115 -6.289 1.338 1.00 66.00 104 GLN A C 1
ATOM 810 O O . GLN A 1 104 ? 7.185 -5.066 1.391 1.00 66.00 104 GLN A O 1
ATOM 815 N N . THR A 1 105 ? 8.202 -7.037 1.098 1.00 79.69 105 THR A N 1
ATOM 816 C CA . THR A 1 105 ? 9.573 -6.490 1.030 1.00 79.69 105 THR A CA 1
ATOM 817 C C . THR A 1 105 ? 10.161 -6.423 -0.384 1.00 79.69 105 THR A C 1
ATOM 819 O O . THR A 1 105 ? 10.915 -5.500 -0.691 1.00 79.69 105 THR A O 1
ATOM 822 N N . TRP A 1 106 ? 9.865 -7.388 -1.260 1.00 87.94 106 TRP A N 1
ATOM 823 C CA . TRP A 1 106 ? 10.453 -7.448 -2.603 1.00 87.94 106 TRP A CA 1
ATOM 824 C C . TRP A 1 106 ? 9.513 -8.089 -3.630 1.00 87.94 106 TRP A C 1
ATOM 826 O O . TRP A 1 106 ? 8.665 -8.920 -3.297 1.00 87.94 106 TRP A O 1
ATOM 836 N N . SER A 1 107 ? 9.664 -7.677 -4.888 1.00 90.88 107 SER A N 1
ATOM 837 C CA . SER A 1 107 ? 8.777 -8.022 -6.000 1.00 90.88 107 SER A CA 1
ATOM 838 C C . SER A 1 107 ? 9.587 -8.169 -7.296 1.00 90.88 107 SER A C 1
ATOM 840 O O . SER A 1 107 ? 9.989 -7.162 -7.895 1.00 90.88 107 SER A O 1
ATOM 842 N N . PRO A 1 108 ? 9.905 -9.403 -7.728 1.00 95.62 108 PRO A N 1
ATOM 843 C CA . PRO A 1 108 ? 10.529 -9.636 -9.019 1.00 95.62 108 PRO A CA 1
ATOM 844 C C . PRO A 1 108 ? 9.495 -9.532 -10.142 1.00 95.62 108 PRO A C 1
ATOM 846 O O . PRO A 1 108 ? 8.360 -10.008 -10.032 1.00 95.62 108 PRO A O 1
ATOM 849 N N . TYR A 1 109 ? 9.906 -8.955 -11.264 1.00 95.69 109 TYR A N 1
ATOM 850 C CA . TYR A 1 109 ? 9.048 -8.771 -12.423 1.00 95.69 109 TYR A CA 1
ATOM 851 C C . TYR A 1 109 ? 9.805 -9.011 -13.730 1.00 95.69 109 TYR A C 1
ATOM 853 O O . TYR A 1 109 ? 11.027 -8.886 -13.811 1.00 95.69 109 TYR A O 1
ATOM 861 N N . ILE A 1 110 ? 9.052 -9.343 -14.771 1.00 98.00 110 ILE A N 1
ATOM 862 C CA . ILE A 1 110 ? 9.517 -9.342 -16.160 1.00 98.00 110 ILE A CA 1
ATOM 863 C C . ILE A 1 110 ? 8.771 -8.261 -16.929 1.00 98.00 110 ILE A C 1
ATOM 865 O O . ILE A 1 110 ? 7.679 -7.856 -16.531 1.00 98.00 110 ILE A O 1
ATOM 869 N N . TYR A 1 111 ? 9.340 -7.782 -18.026 1.00 97.88 111 TYR A N 1
ATOM 870 C CA . TYR A 1 111 ? 8.675 -6.797 -18.867 1.00 97.88 111 TYR A CA 1
ATOM 871 C C . TYR A 1 111 ? 8.974 -7.002 -20.342 1.00 97.88 111 TYR A C 1
ATOM 873 O O . TYR A 1 111 ? 10.029 -7.513 -20.718 1.00 97.88 111 TYR A O 1
ATOM 881 N N . ALA A 1 112 ? 8.046 -6.542 -21.169 1.00 98.38 112 ALA A N 1
ATOM 882 C CA . ALA A 1 112 ? 8.226 -6.377 -22.601 1.00 98.38 112 ALA A CA 1
ATOM 883 C C . ALA A 1 112 ? 7.464 -5.132 -23.061 1.00 98.38 112 ALA A C 1
ATOM 885 O O . ALA A 1 112 ? 6.522 -4.686 -22.400 1.00 98.38 112 ALA A O 1
ATOM 886 N N . GLY A 1 113 ? 7.869 -4.552 -24.181 1.00 97.75 113 GLY A N 1
ATOM 887 C CA . GLY A 1 113 ? 7.277 -3.313 -24.654 1.00 97.75 113 GLY A CA 1
ATOM 888 C C . GLY A 1 113 ? 7.578 -3.008 -26.107 1.00 97.75 113 GLY A C 1
ATOM 889 O O . GLY A 1 113 ? 8.045 -3.853 -26.867 1.00 97.75 113 GLY A O 1
ATOM 890 N N . GLY A 1 114 ? 7.326 -1.762 -26.478 1.00 97.81 114 GLY A N 1
ATOM 891 C CA . GLY A 1 114 ? 7.648 -1.231 -27.792 1.00 97.81 114 GLY A CA 1
ATOM 892 C C . GLY A 1 114 ? 7.892 0.265 -27.712 1.00 97.81 114 GLY A C 1
ATOM 893 O O . GLY A 1 114 ? 7.296 0.969 -26.890 1.00 97.81 114 GLY A O 1
ATOM 894 N N . GLY A 1 115 ? 8.781 0.753 -28.564 1.00 95.88 115 GLY A N 1
ATOM 895 C CA . GLY A 1 115 ? 9.148 2.154 -28.570 1.00 95.88 115 GLY A CA 1
ATOM 896 C C . GLY A 1 115 ? 9.938 2.557 -29.798 1.00 95.88 115 GLY A C 1
ATOM 897 O O . GLY A 1 115 ? 10.045 1.824 -30.783 1.00 95.88 115 GLY A O 1
ATOM 898 N N . ALA A 1 116 ? 10.505 3.751 -29.714 1.00 95.38 116 ALA A N 1
ATOM 899 C CA . ALA A 1 116 ? 11.447 4.258 -30.690 1.00 95.38 116 ALA A CA 1
ATOM 900 C C . ALA A 1 116 ? 12.642 4.876 -29.966 1.00 95.38 116 ALA A C 1
ATOM 902 O O . ALA A 1 116 ? 12.492 5.510 -28.921 1.00 95.38 116 ALA A O 1
ATOM 903 N N . VAL A 1 117 ? 13.833 4.706 -30.526 1.00 94.44 117 VAL A N 1
ATOM 904 C CA . VAL A 1 117 ? 15.039 5.375 -30.053 1.00 94.44 117 VAL A CA 1
ATOM 905 C C . VAL A 1 117 ? 15.481 6.385 -31.093 1.00 94.44 117 VAL A C 1
ATOM 907 O O . VAL A 1 117 ? 15.681 6.062 -32.264 1.00 94.44 117 VAL A O 1
ATOM 910 N N . TYR A 1 118 ? 15.600 7.637 -30.661 1.00 94.12 118 TYR A N 1
ATOM 911 C CA . TYR A 1 118 ? 16.311 8.629 -31.442 1.00 94.12 118 TYR A CA 1
ATOM 912 C C . TYR A 1 118 ? 17.802 8.456 -31.187 1.00 94.12 118 TYR A C 1
ATOM 914 O O . TYR A 1 118 ? 18.237 8.494 -30.031 1.00 94.12 118 TYR A O 1
ATOM 922 N N . TYR A 1 119 ? 18.573 8.273 -32.250 1.00 94.50 119 TYR A N 1
ATOM 923 C CA . TYR A 1 119 ? 20.018 8.133 -32.173 1.00 94.50 119 TYR A CA 1
ATOM 924 C C . TYR A 1 119 ? 20.720 9.297 -32.873 1.00 94.50 119 TYR A C 1
ATOM 926 O O . TYR A 1 119 ? 20.193 9.903 -33.808 1.00 94.50 119 TYR A O 1
ATOM 934 N N . ASP A 1 120 ? 21.904 9.643 -32.378 1.00 94.25 120 ASP A N 1
ATOM 935 C CA . ASP A 1 120 ? 22.742 10.723 -32.896 1.00 94.25 120 ASP A CA 1
ATOM 936 C C . ASP A 1 120 ? 24.216 10.343 -32.705 1.00 94.25 120 ASP A C 1
ATOM 938 O O . ASP A 1 120 ? 24.757 10.422 -31.592 1.00 94.25 120 ASP A O 1
ATOM 942 N N . ILE A 1 121 ? 24.835 9.891 -33.795 1.00 92.94 121 ILE A N 1
ATOM 943 C CA . ILE A 1 121 ? 26.211 9.396 -33.847 1.00 92.94 121 ILE A CA 1
ATOM 944 C C . ILE A 1 121 ? 27.165 10.582 -33.711 1.00 92.94 121 ILE A C 1
ATOM 946 O O . ILE A 1 121 ? 27.152 11.527 -34.504 1.00 92.94 121 ILE A O 1
ATOM 950 N N . LYS A 1 122 ? 27.995 10.549 -32.671 1.00 93.94 122 LYS A N 1
ATOM 951 C CA . LYS A 1 122 ? 28.977 11.591 -32.341 1.00 93.94 122 LYS A CA 1
ATOM 952 C C . LYS A 1 122 ? 30.354 11.276 -32.878 1.00 93.94 122 LYS A C 1
ATOM 954 O O . LYS A 1 122 ? 31.008 12.178 -33.399 1.00 93.94 122 LYS A O 1
ATOM 959 N N . THR A 1 123 ? 30.740 10.016 -32.781 1.00 91.25 123 THR A N 1
ATOM 960 C CA . THR A 1 123 ? 32.013 9.507 -33.274 1.00 91.25 123 THR A CA 1
ATOM 961 C C . THR A 1 123 ? 31.728 8.200 -33.989 1.00 91.25 123 THR A C 1
ATOM 963 O O . THR A 1 123 ? 31.005 7.368 -33.447 1.00 91.25 123 THR A O 1
ATOM 966 N N . ALA A 1 124 ? 32.265 8.052 -35.196 1.00 87.19 124 ALA A N 1
ATOM 967 C CA . ALA A 1 124 ? 32.181 6.827 -35.976 1.00 87.19 124 ALA A CA 1
ATOM 968 C C . ALA A 1 124 ? 33.572 6.166 -36.056 1.00 87.19 124 ALA A C 1
ATOM 970 O O . ALA A 1 124 ? 34.577 6.887 -35.973 1.00 87.19 124 ALA A O 1
ATOM 971 N N . PRO A 1 125 ? 33.630 4.840 -36.269 1.00 83.81 125 PRO A N 1
ATOM 972 C CA . PRO A 1 125 ? 34.876 4.091 -36.398 1.00 83.81 125 PRO A CA 1
ATOM 973 C C . PRO A 1 125 ? 35.764 4.588 -37.546 1.00 83.81 125 PRO A C 1
ATOM 975 O O . PRO A 1 125 ? 35.343 5.321 -38.444 1.00 83.81 125 PRO A O 1
ATOM 978 N N . THR A 1 126 ? 37.017 4.131 -37.568 1.00 78.50 126 THR A N 1
ATOM 979 C CA . THR A 1 126 ? 37.927 4.392 -38.698 1.00 78.50 126 THR A CA 1
ATOM 980 C C . THR A 1 126 ? 37.440 3.736 -40.001 1.00 78.50 126 THR A C 1
ATOM 982 O O . THR A 1 126 ? 36.690 2.761 -39.985 1.00 78.50 126 THR A O 1
ATOM 98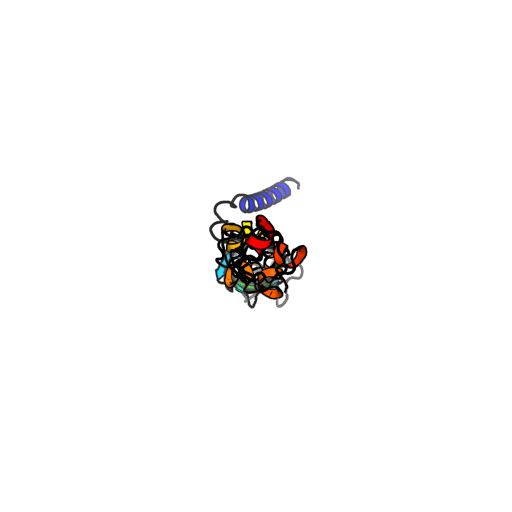5 N N . THR A 1 127 ? 37.897 4.241 -41.155 1.00 67.56 127 THR A N 1
ATOM 986 C CA . THR A 1 127 ? 37.382 3.893 -42.500 1.00 67.56 127 THR A CA 1
ATOM 987 C C . THR A 1 127 ? 37.385 2.405 -42.852 1.00 67.56 127 THR A C 1
ATOM 989 O O . THR A 1 127 ? 36.660 2.009 -43.752 1.00 67.56 127 THR A O 1
ATOM 992 N N . ASN A 1 128 ? 38.193 1.582 -42.179 1.00 75.56 128 ASN A N 1
ATOM 993 C CA . ASN A 1 128 ? 38.261 0.144 -42.451 1.00 75.56 128 ASN A CA 1
ATOM 994 C C . ASN A 1 128 ? 37.163 -0.663 -41.734 1.00 75.56 128 ASN A C 1
ATOM 996 O O . ASN A 1 128 ? 36.936 -1.809 -42.104 1.00 75.56 128 ASN A O 1
ATOM 1000 N N . ARG A 1 129 ? 36.514 -0.084 -40.715 1.00 77.69 129 ARG A N 1
ATOM 1001 C CA . ARG A 1 129 ? 35.363 -0.666 -39.999 1.00 77.69 129 ARG A CA 1
ATOM 1002 C C . ARG A 1 129 ? 34.075 0.114 -40.246 1.00 77.69 129 ARG A C 1
ATOM 1004 O O . ARG A 1 129 ? 32.999 -0.423 -40.023 1.00 77.69 129 ARG A O 1
ATOM 1011 N N . ALA A 1 130 ? 34.177 1.370 -40.680 1.00 79.75 130 ALA A N 1
ATOM 1012 C CA . ALA A 1 130 ? 33.025 2.223 -40.920 1.00 79.75 130 ALA A CA 1
ATOM 1013 C C . ALA A 1 130 ? 32.254 1.795 -42.176 1.00 79.75 130 ALA A C 1
ATOM 1015 O O . ALA A 1 130 ? 32.825 1.677 -43.262 1.00 79.75 130 ALA A O 1
ATOM 1016 N N . LYS A 1 131 ? 30.938 1.636 -42.041 1.00 85.44 131 LYS A N 1
ATOM 1017 C CA . LYS A 1 131 ? 30.024 1.494 -43.183 1.00 85.44 131 LYS A CA 1
ATOM 1018 C C . LYS A 1 131 ? 29.491 2.856 -43.643 1.00 85.44 131 LYS A C 1
ATOM 1020 O O . LYS A 1 131 ? 29.758 3.884 -43.028 1.00 85.44 131 LYS A O 1
ATOM 1025 N N . ASN A 1 132 ? 28.686 2.877 -44.704 1.00 83.44 132 ASN A N 1
ATOM 1026 C CA . ASN A 1 132 ? 27.798 4.017 -44.948 1.00 83.44 132 ASN A CA 1
ATOM 1027 C C . ASN A 1 132 ? 26.656 3.969 -43.927 1.00 83.44 132 ASN A C 1
ATOM 1029 O O . ASN A 1 132 ? 25.991 2.944 -43.820 1.00 83.44 132 ASN A O 1
ATOM 1033 N N . TYR A 1 133 ? 26.435 5.062 -43.200 1.00 83.38 133 TYR A N 1
ATOM 1034 C CA . TYR A 1 133 ? 25.462 5.124 -42.110 1.00 83.38 133 TYR A CA 1
ATOM 1035 C C . TYR A 1 133 ? 24.636 6.408 -42.171 1.00 83.38 133 TYR A C 1
ATOM 1037 O O . TYR A 1 133 ? 25.094 7.450 -42.660 1.00 83.38 133 TYR A O 1
ATOM 1045 N N . THR A 1 134 ? 23.431 6.366 -41.610 1.00 88.50 134 THR A N 1
ATOM 1046 C CA . THR A 1 134 ? 22.666 7.580 -41.320 1.00 88.50 134 THR A CA 1
ATOM 1047 C C . THR A 1 134 ? 23.105 8.118 -39.962 1.00 88.50 134 THR A C 1
ATOM 1049 O O . THR A 1 134 ? 23.017 7.426 -38.960 1.00 88.50 134 THR A O 1
ATOM 1052 N N . SER A 1 135 ? 23.595 9.359 -39.891 1.00 89.50 135 SER A N 1
ATOM 1053 C CA . SER A 1 135 ? 24.209 9.892 -38.657 1.00 89.50 135 SER A CA 1
ATOM 1054 C C . SER A 1 135 ? 23.233 10.164 -37.511 1.00 89.50 135 SER A C 1
ATOM 1056 O O . SER A 1 135 ? 23.660 10.340 -36.370 1.00 89.50 135 SER A O 1
ATOM 1058 N N . LYS A 1 136 ? 21.935 10.250 -37.805 1.00 95.25 136 LYS A N 1
ATOM 1059 C CA . LYS A 1 136 ? 20.876 10.455 -36.818 1.00 95.25 136 LYS A CA 1
ATOM 1060 C C . LYS A 1 136 ? 19.522 10.047 -37.375 1.00 95.25 136 LYS A C 1
ATOM 1062 O O . LYS A 1 136 ? 19.245 10.281 -38.552 1.00 95.25 136 LYS A O 1
ATOM 1067 N N . GLY A 1 137 ? 18.642 9.558 -36.519 1.00 93.56 137 GLY A N 1
ATOM 1068 C CA . GLY A 1 137 ? 17.311 9.145 -36.940 1.00 93.56 137 GLY A CA 1
ATOM 1069 C C . GLY A 1 137 ? 16.489 8.567 -35.805 1.00 93.56 137 GLY A C 1
ATOM 1070 O O . GLY A 1 137 ? 16.956 8.451 -34.676 1.00 93.56 137 GLY A O 1
ATOM 1071 N N . TRP A 1 138 ? 15.246 8.224 -36.124 1.00 94.81 138 TRP A N 1
ATOM 1072 C CA . TRP A 1 138 ? 14.384 7.433 -35.256 1.00 94.81 138 TRP A CA 1
ATOM 1073 C C . TRP A 1 138 ? 14.365 6.005 -35.761 1.00 94.81 138 TRP A C 1
ATOM 1075 O O . TRP A 1 138 ? 14.124 5.787 -36.948 1.00 94.81 138 TRP A O 1
ATOM 1085 N N . VAL A 1 139 ? 14.559 5.053 -34.856 1.00 94.94 139 VAL A N 1
ATOM 1086 C CA . VAL A 1 139 ? 14.426 3.630 -35.167 1.00 94.94 139 VAL A CA 1
ATOM 1087 C C . VAL A 1 139 ? 13.483 2.977 -34.166 1.00 94.94 139 VAL A C 1
ATOM 1089 O O . VAL A 1 139 ? 13.539 3.301 -32.974 1.00 94.94 139 VAL A O 1
ATOM 1092 N N . PRO A 1 140 ? 12.572 2.105 -34.622 1.00 96.31 140 PRO A N 1
ATOM 1093 C CA . PRO A 1 140 ? 11.748 1.330 -33.713 1.00 96.31 140 PRO A CA 1
ATOM 1094 C C . PRO A 1 140 ? 12.631 0.381 -32.899 1.00 96.31 140 PRO A C 1
ATOM 1096 O O . PRO A 1 140 ? 13.678 -0.068 -33.370 1.00 96.31 140 PRO A O 1
ATOM 1099 N N . TYR A 1 141 ? 12.202 0.069 -31.680 1.00 95.19 141 TYR A N 1
ATOM 1100 C CA . TYR A 1 141 ? 12.862 -0.942 -30.867 1.00 95.19 141 TYR A CA 1
ATOM 1101 C C . TYR A 1 141 ? 11.885 -1.646 -29.919 1.00 95.19 141 TYR A C 1
ATOM 1103 O O . TYR A 1 141 ? 10.824 -1.115 -29.575 1.00 95.19 141 TYR A O 1
ATOM 1111 N N . ILE A 1 142 ? 12.256 -2.853 -29.501 1.00 97.19 142 ILE A N 1
ATOM 1112 C CA . ILE A 1 142 ? 11.509 -3.699 -28.572 1.00 97.19 142 ILE A CA 1
ATOM 1113 C C . ILE A 1 142 ? 12.362 -3.895 -27.310 1.00 97.19 142 ILE A C 1
ATOM 1115 O O . ILE A 1 142 ? 13.351 -4.633 -27.353 1.00 97.19 142 ILE A O 1
ATOM 1119 N N . PRO A 1 143 ? 12.013 -3.244 -26.185 1.00 96.69 143 PRO A N 1
ATOM 1120 C CA . PRO A 1 143 ? 12.594 -3.557 -24.887 1.00 96.69 143 PRO A CA 1
ATOM 1121 C C . PRO A 1 143 ? 11.948 -4.808 -24.291 1.00 96.69 143 PRO A C 1
ATOM 1123 O O . PRO A 1 143 ? 10.722 -4.903 -24.213 1.00 96.69 143 PRO A O 1
ATOM 1126 N N . PHE A 1 144 ? 12.760 -5.719 -23.768 1.00 97.50 144 PHE A N 1
ATOM 1127 C CA . PHE A 1 144 ? 12.303 -6.756 -22.847 1.00 97.50 144 PHE A CA 1
ATOM 1128 C C . PHE A 1 144 ? 13.367 -7.056 -21.804 1.00 97.50 144 PHE A C 1
ATOM 1130 O O . PHE A 1 144 ? 14.565 -6.873 -22.025 1.00 97.50 144 PHE A O 1
ATOM 1137 N N . GLY A 1 145 ? 12.937 -7.515 -20.641 1.00 97.62 145 GLY A N 1
ATOM 1138 C CA . GLY A 1 145 ? 13.861 -7.730 -19.551 1.00 97.62 145 GLY A CA 1
ATOM 1139 C C . GLY A 1 145 ? 13.199 -8.194 -18.278 1.00 97.62 145 GLY A C 1
ATOM 1140 O O . GLY A 1 145 ? 12.066 -8.676 -18.256 1.00 97.62 145 GLY A O 1
ATOM 1141 N N . LEU A 1 146 ? 13.955 -8.035 -17.209 1.00 98.06 146 LEU A N 1
ATOM 1142 C CA . LEU A 1 146 ? 13.580 -8.422 -15.867 1.00 98.06 146 LEU A CA 1
ATOM 1143 C C . LEU A 1 146 ? 14.052 -7.367 -14.881 1.00 98.06 146 LEU A C 1
ATOM 1145 O O . LEU A 1 146 ? 14.990 -6.610 -15.142 1.00 98.06 146 LEU A O 1
ATOM 1149 N N . GLY A 1 147 ? 13.409 -7.331 -13.732 1.00 96.62 147 GLY A N 1
ATOM 1150 C CA . GLY A 1 147 ? 13.828 -6.485 -12.642 1.00 96.62 147 GLY A CA 1
ATOM 1151 C C . GLY A 1 147 ? 13.351 -7.005 -11.305 1.00 96.62 147 GLY A C 1
ATOM 1152 O O . GLY A 1 147 ? 12.616 -7.986 -11.195 1.00 96.62 147 GLY A O 1
ATOM 1153 N N . MET A 1 148 ? 13.832 -6.337 -10.275 1.00 95.19 148 MET A N 1
ATOM 1154 C CA . MET A 1 148 ? 13.528 -6.622 -8.893 1.00 95.19 148 MET A CA 1
ATOM 1155 C C . MET A 1 148 ? 13.305 -5.300 -8.184 1.00 95.19 148 MET A C 1
ATOM 1157 O O . MET A 1 148 ? 14.169 -4.421 -8.189 1.00 95.19 148 MET A O 1
ATOM 1161 N N . GLN A 1 149 ? 12.124 -5.170 -7.602 1.00 94.25 149 GLN A N 1
ATOM 1162 C CA . GLN A 1 149 ? 11.737 -4.035 -6.789 1.00 94.25 149 GLN A CA 1
ATOM 1163 C C . GLN A 1 149 ? 11.855 -4.414 -5.312 1.00 94.25 149 GLN A C 1
ATOM 1165 O O . GLN A 1 149 ? 11.474 -5.513 -4.918 1.00 94.25 149 GLN A O 1
ATOM 1170 N N . PHE A 1 150 ? 12.369 -3.496 -4.507 1.00 91.81 150 PHE A N 1
ATOM 1171 C CA . PHE A 1 150 ? 12.517 -3.585 -3.063 1.00 91.81 150 PHE A CA 1
ATOM 1172 C C . PHE A 1 150 ? 11.735 -2.437 -2.439 1.00 91.81 150 PHE A C 1
ATOM 1174 O O . PHE A 1 150 ? 12.029 -1.268 -2.707 1.00 91.81 150 PHE A O 1
ATOM 1181 N N . ARG A 1 151 ? 10.729 -2.758 -1.630 1.00 87.12 151 ARG A N 1
ATOM 1182 C CA . ARG A 1 151 ? 9.926 -1.751 -0.940 1.00 87.12 151 ARG A CA 1
ATOM 1183 C C . ARG A 1 151 ? 10.759 -1.140 0.190 1.00 87.12 151 ARG A C 1
ATOM 1185 O O . ARG A 1 151 ? 11.359 -1.874 0.970 1.00 87.12 151 ARG A O 1
ATOM 1192 N N . LEU A 1 152 ? 10.831 0.190 0.236 1.00 86.12 152 LEU A N 1
ATOM 1193 C CA . LEU A 1 152 ? 11.506 0.932 1.308 1.00 86.12 152 LEU A CA 1
ATOM 1194 C C . LEU A 1 152 ? 10.496 1.417 2.352 1.00 86.12 152 LEU A C 1
ATOM 1196 O O . LEU A 1 152 ? 10.762 1.338 3.545 1.00 86.12 152 LEU A O 1
ATOM 1200 N N . ASP A 1 153 ? 9.344 1.891 1.881 1.00 79.31 153 ASP A N 1
ATOM 1201 C CA . ASP A 1 153 ? 8.187 2.311 2.671 1.00 79.31 153 ASP A CA 1
ATOM 1202 C C . ASP A 1 153 ? 6.902 2.099 1.843 1.00 79.31 153 ASP A C 1
ATOM 1204 O O . ASP A 1 153 ? 6.945 1.508 0.759 1.00 79.31 153 ASP A O 1
ATOM 1208 N N . ASP A 1 154 ? 5.759 2.573 2.336 1.00 72.94 154 ASP A N 1
ATOM 1209 C CA . ASP A 1 154 ? 4.441 2.377 1.712 1.00 72.94 154 ASP A CA 1
ATOM 1210 C C . ASP A 1 154 ? 4.346 2.933 0.279 1.00 72.94 154 ASP A C 1
ATOM 1212 O O . ASP A 1 154 ? 3.565 2.441 -0.539 1.00 72.94 154 ASP A O 1
ATOM 1216 N N . VAL A 1 155 ? 5.154 3.945 -0.056 1.00 75.44 155 VAL A N 1
ATOM 1217 C CA . VAL A 1 155 ? 5.077 4.668 -1.333 1.00 75.44 155 VAL A CA 1
ATOM 1218 C C . VAL A 1 155 ? 6.377 4.658 -2.123 1.00 75.44 155 VAL A C 1
ATOM 1220 O O . VAL A 1 155 ? 6.349 4.943 -3.315 1.00 75.44 155 VAL A O 1
ATOM 1223 N N . THR A 1 156 ? 7.508 4.318 -1.516 1.00 84.31 156 THR A N 1
ATOM 1224 C CA . THR A 1 156 ? 8.837 4.397 -2.121 1.00 84.31 156 THR A CA 1
ATOM 1225 C C . THR A 1 156 ? 9.440 3.011 -2.257 1.00 84.31 156 THR A C 1
ATOM 1227 O O . THR A 1 156 ? 9.410 2.175 -1.354 1.00 84.31 156 THR A O 1
ATOM 1230 N N . SER A 1 157 ? 10.038 2.749 -3.411 1.00 89.56 157 SER A N 1
ATOM 1231 C CA . SER A 1 157 ? 10.748 1.506 -3.686 1.00 89.56 157 SER A CA 1
ATOM 1232 C C . SER A 1 157 ? 12.058 1.771 -4.411 1.00 89.56 157 SER A C 1
ATOM 1234 O O . SER A 1 157 ? 12.145 2.647 -5.271 1.00 89.56 157 SER A O 1
ATOM 1236 N N . PHE A 1 158 ? 13.069 0.973 -4.097 1.00 93.12 158 PHE A N 1
ATOM 1237 C CA . PHE A 1 158 ? 14.279 0.849 -4.896 1.00 93.12 158 PHE A CA 1
ATOM 1238 C C . PHE A 1 158 ? 14.091 -0.258 -5.934 1.00 93.12 158 PHE A C 1
ATOM 1240 O O . PHE A 1 158 ? 13.456 -1.268 -5.659 1.00 93.12 158 PHE A O 1
ATOM 1247 N N . GLU A 1 159 ? 14.626 -0.095 -7.136 1.00 94.88 159 GLU A N 1
ATOM 1248 C CA . GLU A 1 159 ? 14.462 -1.061 -8.218 1.00 94.88 159 GLU A CA 1
ATOM 1249 C C . GLU A 1 159 ? 15.774 -1.270 -8.964 1.00 94.88 159 GLU A C 1
ATOM 1251 O O . GLU A 1 159 ? 16.483 -0.310 -9.256 1.00 94.88 159 GLU A O 1
ATOM 1256 N N . VAL A 1 160 ? 16.076 -2.519 -9.317 1.00 96.81 160 VAL A N 1
ATOM 1257 C CA . VAL A 1 160 ? 17.161 -2.872 -10.240 1.00 96.81 160 VAL A CA 1
ATOM 1258 C C . VAL A 1 160 ? 16.566 -3.643 -11.406 1.00 96.81 160 VAL A C 1
ATOM 1260 O O . VAL A 1 160 ? 15.824 -4.597 -11.199 1.00 96.81 160 VAL A O 1
ATOM 1263 N N . SER A 1 161 ? 16.898 -3.253 -12.632 1.00 96.88 161 SER A N 1
ATOM 1264 C CA . SER A 1 161 ? 16.407 -3.890 -13.851 1.00 96.88 161 SER A CA 1
ATOM 1265 C C . SER A 1 161 ? 17.515 -4.087 -14.876 1.00 96.88 161 SER A C 1
ATOM 1267 O O . SER A 1 161 ? 18.434 -3.277 -14.993 1.00 96.88 161 SER A O 1
ATOM 1269 N N . GLY A 1 162 ? 17.416 -5.182 -15.619 1.00 96.88 162 GLY A N 1
ATOM 1270 C CA . GLY A 1 162 ? 18.231 -5.484 -16.787 1.00 96.88 162 GLY A CA 1
ATOM 1271 C C . GLY A 1 162 ? 17.317 -5.709 -17.986 1.00 96.88 162 GLY A C 1
ATOM 1272 O O . GLY A 1 162 ? 16.305 -6.399 -17.867 1.00 96.88 162 GLY A O 1
ATOM 1273 N N . GLY A 1 163 ? 17.640 -5.119 -19.132 1.00 95.38 163 GLY A N 1
ATOM 1274 C CA . GLY A 1 163 ? 16.825 -5.237 -20.338 1.00 95.38 163 GLY A CA 1
ATOM 1275 C C . GLY A 1 163 ? 17.645 -5.296 -21.604 1.00 95.38 163 GLY A C 1
ATOM 1276 O O . GLY A 1 163 ? 18.570 -4.505 -21.779 1.00 95.38 163 GLY A O 1
ATOM 1277 N N . TYR A 1 164 ? 17.274 -6.209 -22.490 1.00 95.88 164 TYR A N 1
ATOM 1278 C CA . TYR A 1 164 ? 17.766 -6.256 -23.853 1.00 95.88 164 TYR A CA 1
ATOM 1279 C C . TYR A 1 164 ? 16.841 -5.424 -24.744 1.00 95.88 164 TYR A C 1
ATOM 1281 O O . TYR A 1 164 ? 15.615 -5.517 -24.658 1.00 95.88 164 TYR A O 1
ATOM 1289 N N . ASN A 1 165 ? 17.434 -4.581 -25.581 1.00 94.44 165 ASN A N 1
ATOM 1290 C CA . ASN A 1 165 ? 16.722 -3.678 -26.470 1.00 94.44 165 ASN A CA 1
ATOM 1291 C C . ASN A 1 165 ? 17.033 -4.102 -27.902 1.00 94.44 165 ASN A C 1
ATOM 1293 O O . ASN A 1 165 ? 18.134 -3.855 -28.398 1.00 94.44 165 ASN A O 1
ATOM 1297 N N . MET A 1 166 ? 16.061 -4.761 -28.533 1.00 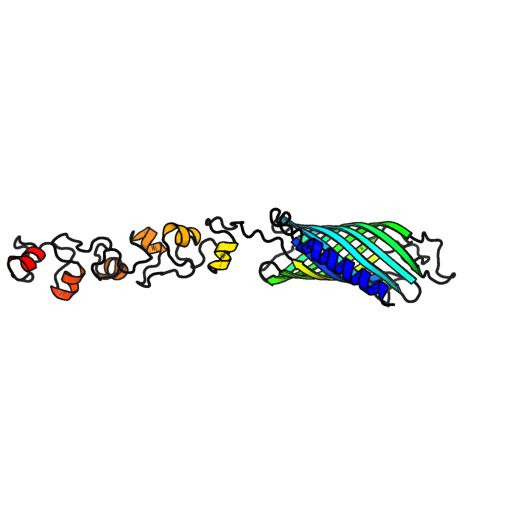94.31 166 MET A N 1
ATOM 1298 C CA . MET A 1 166 ? 16.148 -5.152 -29.936 1.00 94.31 166 MET A CA 1
ATOM 1299 C C . MET A 1 166 ? 15.826 -3.960 -30.816 1.00 94.31 166 MET A C 1
ATOM 1301 O O . MET A 1 166 ? 14.716 -3.436 -30.724 1.00 94.31 166 MET A O 1
ATOM 1305 N N . THR A 1 167 ? 16.753 -3.542 -31.665 1.00 91.62 167 THR A N 1
ATOM 1306 C CA . THR A 1 167 ? 16.504 -2.517 -32.678 1.00 91.62 167 THR A CA 1
ATOM 1307 C C . THR A 1 167 ? 16.449 -3.161 -34.062 1.00 91.62 167 THR A C 1
ATOM 1309 O O . THR A 1 167 ? 16.769 -4.333 -34.222 1.00 91.62 167 THR A O 1
ATOM 1312 N N . PHE A 1 168 ? 15.960 -2.415 -35.047 1.00 89.00 168 PHE A N 1
ATOM 1313 C CA . PHE A 1 168 ? 15.823 -2.880 -36.433 1.00 89.00 168 PHE A CA 1
ATOM 1314 C C . PHE A 1 168 ? 16.694 -2.030 -37.359 1.00 89.00 168 PHE A C 1
ATOM 1316 O O . PHE A 1 168 ? 16.241 -1.538 -38.396 1.00 89.00 168 PHE A O 1
ATOM 1323 N N . THR A 1 169 ? 17.898 -1.722 -36.886 1.00 87.69 169 THR A N 1
ATOM 1324 C CA . THR A 1 169 ? 18.884 -0.927 -37.602 1.00 87.69 169 THR A CA 1
ATOM 1325 C C . THR A 1 169 ? 20.273 -1.439 -37.284 1.00 87.69 169 THR A C 1
ATOM 1327 O O . THR A 1 169 ? 20.547 -1.855 -36.168 1.00 87.69 169 THR A O 1
ATOM 1330 N N . ASP A 1 170 ? 21.165 -1.309 -38.244 1.00 85.00 170 ASP A N 1
ATOM 1331 C CA . ASP A 1 170 ? 22.595 -1.554 -38.142 1.00 85.00 170 ASP A CA 1
ATOM 1332 C C . ASP A 1 170 ? 23.386 -0.227 -38.014 1.00 85.00 170 ASP A C 1
ATOM 1334 O O . ASP A 1 170 ? 24.603 -0.205 -38.178 1.00 85.00 170 ASP A O 1
ATOM 1338 N N . ASP A 1 171 ? 22.716 0.928 -37.858 1.00 87.69 171 ASP A N 1
ATOM 1339 C CA . ASP A 1 171 ? 23.345 2.262 -37.913 1.00 87.69 171 ASP A CA 1
ATOM 1340 C C . ASP A 1 171 ? 23.877 2.780 -36.564 1.00 87.69 171 ASP A C 1
ATOM 1342 O O . ASP A 1 171 ? 24.619 3.762 -36.554 1.00 87.69 171 ASP A O 1
ATOM 1346 N N . LEU A 1 172 ? 23.507 2.196 -35.422 1.00 84.94 172 LEU A N 1
ATOM 1347 C CA . LEU A 1 172 ? 23.777 2.780 -34.100 1.00 84.94 172 LEU A CA 1
ATOM 1348 C C . LEU A 1 172 ? 25.261 2.845 -33.746 1.00 84.94 172 LEU A C 1
ATOM 1350 O O . LEU A 1 172 ? 25.647 3.768 -33.028 1.00 84.94 172 LEU A O 1
ATOM 1354 N N . ASN A 1 173 ? 26.088 1.908 -34.199 1.00 83.62 173 ASN A N 1
ATOM 1355 C CA . ASN A 1 173 ? 27.540 1.925 -33.973 1.00 83.62 173 ASN A CA 1
ATOM 1356 C C . ASN A 1 173 ? 28.340 2.383 -35.212 1.00 83.62 173 ASN A C 1
ATOM 1358 O O . ASN A 1 173 ? 29.539 2.631 -35.103 1.00 83.62 173 ASN A O 1
ATOM 1362 N N . ALA A 1 174 ? 27.684 2.540 -36.370 1.00 83.19 174 ALA A N 1
ATOM 1363 C CA . ALA A 1 174 ? 28.305 2.830 -37.668 1.00 83.19 174 ALA A CA 1
ATOM 1364 C C . ALA A 1 174 ? 29.392 1.822 -38.111 1.00 83.19 174 ALA A C 1
ATOM 1366 O O . ALA A 1 174 ? 30.208 2.138 -38.986 1.00 83.19 174 ALA A O 1
ATOM 1367 N N . ILE A 1 175 ? 29.402 0.614 -37.545 1.00 82.75 175 ILE A N 1
ATOM 1368 C CA . ILE A 1 175 ? 30.331 -0.472 -37.864 1.00 82.75 175 ILE A CA 1
ATOM 1369 C C . ILE A 1 175 ? 29.730 -1.338 -38.974 1.00 82.75 175 ILE A C 1
ATOM 1371 O O . ILE A 1 175 ? 28.530 -1.584 -39.027 1.00 82.75 175 ILE A O 1
ATOM 1375 N N . GLN A 1 176 ? 30.568 -1.790 -39.903 1.00 80.12 176 GLN A N 1
ATOM 1376 C CA . GLN A 1 176 ? 30.180 -2.724 -40.949 1.00 80.12 176 GLN A CA 1
ATOM 1377 C C . GLN A 1 176 ? 29.962 -4.125 -40.358 1.00 80.12 176 GLN A C 1
ATOM 1379 O O . GLN A 1 176 ? 30.913 -4.883 -40.179 1.00 80.12 176 GLN A O 1
ATOM 1384 N N . GLN A 1 177 ? 28.704 -4.464 -40.081 1.00 77.56 177 GLN A N 1
ATOM 1385 C CA . GLN A 1 177 ? 28.267 -5.773 -39.602 1.00 77.56 177 GLN A CA 1
ATOM 1386 C C . GLN A 1 177 ? 26.917 -6.142 -40.243 1.00 77.56 177 GLN A C 1
ATOM 1388 O O . GLN A 1 177 ? 26.106 -5.267 -40.521 1.00 77.56 177 GLN A O 1
ATOM 1393 N N . ASP A 1 178 ? 26.675 -7.436 -40.476 1.00 71.00 178 ASP A N 1
ATOM 1394 C CA . ASP A 1 178 ? 25.431 -7.940 -41.089 1.00 71.00 178 ASP A CA 1
ATOM 1395 C C . ASP A 1 178 ? 24.260 -8.084 -40.085 1.00 71.00 178 ASP A C 1
ATOM 1397 O O . ASP A 1 178 ? 23.216 -8.642 -40.427 1.00 71.00 178 ASP A O 1
ATOM 1401 N N . ALA A 1 179 ? 24.428 -7.637 -38.835 1.00 80.94 179 ALA A N 1
ATOM 1402 C CA . ALA A 1 179 ? 23.453 -7.789 -37.756 1.00 80.94 179 ALA A CA 1
ATOM 1403 C C . ALA A 1 179 ? 22.904 -6.433 -37.291 1.00 80.94 179 ALA A C 1
ATOM 1405 O O . ALA A 1 179 ? 23.608 -5.429 -37.337 1.00 80.94 179 ALA A O 1
ATOM 1406 N N . ASP A 1 180 ? 21.657 -6.431 -36.812 1.00 84.44 180 ASP A N 1
ATOM 1407 C CA . ASP A 1 180 ? 21.056 -5.253 -36.184 1.00 84.44 180 ASP A CA 1
ATOM 1408 C C . ASP A 1 180 ? 21.769 -4.907 -34.864 1.00 84.44 180 ASP A C 1
ATOM 1410 O O . ASP A 1 180 ? 22.063 -5.777 -34.033 1.00 84.44 180 ASP A O 1
ATOM 1414 N N . ASP A 1 181 ? 21.975 -3.614 -34.639 1.00 84.69 181 ASP A N 1
ATOM 1415 C CA . ASP A 1 181 ? 22.614 -3.060 -33.459 1.00 84.69 181 ASP A CA 1
ATOM 1416 C C . ASP A 1 181 ? 21.665 -3.095 -32.263 1.00 84.69 181 ASP A C 1
ATOM 1418 O O . ASP A 1 181 ? 20.774 -2.260 -32.089 1.00 84.69 181 ASP A O 1
ATOM 1422 N N . ASN A 1 182 ? 21.892 -4.052 -31.376 1.00 90.69 182 ASN A N 1
ATOM 1423 C CA . ASN A 1 182 ? 21.129 -4.200 -30.144 1.00 90.69 182 ASN A CA 1
ATOM 1424 C C . ASN A 1 182 ? 21.940 -3.713 -28.944 1.00 90.69 182 ASN A C 1
ATOM 1426 O O . ASN A 1 182 ? 23.175 -3.703 -28.961 1.00 90.69 182 ASN A O 1
ATOM 1430 N N . PHE A 1 183 ? 21.252 -3.333 -27.866 1.00 91.44 183 PHE A N 1
ATOM 1431 C CA . PHE A 1 183 ? 21.930 -2.896 -26.647 1.00 91.44 183 PHE A CA 1
ATOM 1432 C C . PHE A 1 183 ? 21.275 -3.425 -25.374 1.00 91.44 183 PHE A C 1
ATOM 1434 O O . PHE A 1 183 ? 20.052 -3.521 -25.253 1.00 91.44 183 PHE A O 1
ATOM 1441 N N . LEU A 1 184 ? 22.106 -3.741 -24.386 1.00 93.56 184 LEU A N 1
ATOM 1442 C CA . LEU A 1 184 ? 21.695 -4.101 -23.036 1.00 93.56 184 LEU A CA 1
ATOM 1443 C C . LEU A 1 184 ? 21.689 -2.849 -22.165 1.00 93.56 184 LEU A C 1
ATOM 1445 O O . LEU A 1 184 ? 22.620 -2.051 -22.219 1.00 93.56 184 LEU A O 1
ATOM 1449 N N . SER A 1 185 ? 20.684 -2.701 -21.314 1.00 93.50 185 SER A N 1
ATOM 1450 C CA . SER A 1 185 ? 20.647 -1.675 -20.275 1.00 93.50 185 SER A CA 1
ATOM 1451 C C . SER A 1 185 ? 20.533 -2.324 -18.905 1.00 93.50 185 SER A C 1
ATOM 1453 O O . SER A 1 185 ? 19.684 -3.187 -18.700 1.00 93.50 185 SER A O 1
ATOM 1455 N N . VAL A 1 186 ? 21.353 -1.877 -17.957 1.00 95.44 186 VAL A N 1
ATOM 1456 C CA . VAL A 1 186 ? 21.238 -2.230 -16.537 1.00 95.44 186 VAL A CA 1
ATOM 1457 C C . VAL A 1 186 ? 21.008 -0.946 -15.764 1.00 95.44 186 VAL A C 1
ATOM 1459 O O . VAL A 1 186 ? 21.835 -0.039 -15.834 1.00 95.44 186 VAL A O 1
ATOM 1462 N N . VAL A 1 187 ? 19.884 -0.849 -15.061 1.00 95.31 187 VAL A N 1
ATOM 1463 C CA . VAL A 1 187 ? 19.407 0.379 -14.420 1.00 95.31 187 VAL A CA 1
ATOM 1464 C C . VAL A 1 187 ? 19.044 0.096 -12.971 1.00 95.31 187 VAL A C 1
ATOM 1466 O O . VAL A 1 187 ? 18.300 -0.838 -12.693 1.00 95.31 187 VAL A O 1
ATOM 1469 N N . ALA A 1 188 ? 19.523 0.938 -12.062 1.00 95.19 188 ALA A N 1
ATOM 1470 C CA . ALA A 1 188 ? 19.067 1.002 -10.682 1.00 95.19 188 ALA A CA 1
ATOM 1471 C C . ALA A 1 188 ? 18.344 2.335 -10.451 1.00 95.19 188 ALA A C 1
ATOM 1473 O O . ALA A 1 188 ? 18.787 3.378 -10.935 1.00 95.19 188 ALA A O 1
ATOM 1474 N N . GLY A 1 189 ? 17.224 2.330 -9.741 1.00 91.25 189 GLY A N 1
ATOM 1475 C CA . GLY A 1 189 ? 16.368 3.502 -9.637 1.00 91.25 189 GLY A CA 1
ATOM 1476 C C . GLY A 1 189 ? 15.480 3.531 -8.411 1.00 91.25 189 GLY A C 1
ATOM 1477 O O . GLY A 1 189 ? 15.388 2.567 -7.657 1.00 91.25 189 GLY A O 1
ATOM 1478 N N . LEU A 1 190 ? 14.823 4.671 -8.235 1.00 88.94 190 LEU A N 1
ATOM 1479 C CA . LEU A 1 190 ? 13.779 4.866 -7.243 1.00 88.94 190 LEU A CA 1
ATOM 1480 C C . LEU A 1 190 ? 12.440 5.000 -7.958 1.00 88.94 190 LEU A C 1
ATOM 1482 O O . LEU A 1 190 ? 12.319 5.717 -8.955 1.00 88.94 190 LEU A O 1
ATOM 1486 N N . THR A 1 191 ? 11.443 4.318 -7.416 1.00 86.25 191 THR A N 1
ATOM 1487 C CA . THR A 1 191 ? 10.048 4.383 -7.840 1.00 86.25 191 THR A CA 1
ATOM 1488 C C . THR A 1 191 ? 9.223 4.913 -6.687 1.00 86.25 191 THR A C 1
ATOM 1490 O O . THR A 1 191 ? 9.394 4.477 -5.552 1.00 86.25 191 THR A O 1
ATOM 1493 N N . MET A 1 192 ? 8.309 5.822 -6.990 1.00 82.38 192 MET A N 1
ATOM 1494 C CA . MET A 1 192 ? 7.272 6.268 -6.079 1.00 82.38 192 MET A CA 1
ATOM 1495 C C . MET A 1 192 ? 5.926 5.775 -6.609 1.00 82.38 192 MET A C 1
ATOM 1497 O O . MET A 1 192 ? 5.542 6.103 -7.734 1.00 82.38 192 MET A O 1
ATOM 1501 N N . ALA A 1 193 ? 5.224 4.958 -5.832 1.00 73.31 193 ALA A N 1
ATOM 1502 C CA . ALA A 1 193 ? 3.872 4.523 -6.138 1.00 73.31 193 ALA A CA 1
ATOM 1503 C C . ALA A 1 193 ? 2.890 5.700 -6.021 1.00 73.31 193 ALA A C 1
ATOM 1505 O O . ALA A 1 193 ? 3.053 6.602 -5.196 1.00 73.31 193 ALA A O 1
ATOM 1506 N N . GLY A 1 194 ? 1.852 5.691 -6.857 1.00 64.75 194 GLY A N 1
ATOM 1507 C CA . GLY A 1 194 ? 0.745 6.632 -6.734 1.00 64.75 194 GLY A CA 1
ATOM 1508 C C . GLY A 1 194 ? -0.155 6.219 -5.579 1.00 64.75 194 GLY A C 1
ATOM 1509 O O . GLY A 1 194 ? -1.069 5.438 -5.785 1.00 64.75 194 GLY A O 1
ATOM 1510 N N . PHE A 1 195 ? 0.097 6.714 -4.370 1.00 63.19 195 PHE A N 1
ATOM 1511 C CA . PHE A 1 195 ? -0.706 6.340 -3.204 1.00 63.19 195 PHE A CA 1
ATOM 1512 C C . PHE A 1 195 ? -2.013 7.135 -3.143 1.00 63.19 195 PHE A C 1
ATOM 1514 O O . PHE A 1 195 ? -1.992 8.374 -3.151 1.00 63.19 195 PHE A O 1
ATOM 1521 N N . ASN A 1 196 ? -3.148 6.436 -3.074 1.00 68.94 196 ASN A N 1
ATOM 1522 C CA . ASN A 1 196 ? -4.445 7.070 -2.865 1.00 68.94 196 ASN A CA 1
ATOM 1523 C C . ASN A 1 196 ? -4.765 7.113 -1.368 1.00 68.94 196 ASN A C 1
ATOM 1525 O O . ASN A 1 196 ? -5.371 6.204 -0.830 1.00 68.94 196 ASN A O 1
ATOM 1529 N N . TRP A 1 197 ? -4.399 8.211 -0.710 1.00 77.56 197 TRP A N 1
ATOM 1530 C CA . TRP A 1 197 ? -4.673 8.442 0.717 1.00 77.56 197 TRP A CA 1
ATOM 1531 C C . TRP A 1 197 ? -6.163 8.491 1.097 1.00 77.56 197 TRP A C 1
ATOM 1533 O O . TRP A 1 197 ? -6.489 8.552 2.280 1.00 77.56 197 TRP A O 1
ATOM 1543 N N . ASN A 1 198 ? -7.050 8.539 0.102 1.00 81.38 198 ASN A N 1
ATOM 1544 C CA . ASN A 1 198 ? -8.497 8.541 0.284 1.00 81.38 198 ASN A CA 1
ATOM 1545 C C . ASN A 1 198 ? -9.135 7.224 -0.202 1.00 81.38 198 ASN A C 1
ATOM 1547 O O . ASN A 1 198 ? -10.349 7.188 -0.380 1.00 81.38 198 ASN A O 1
ATOM 1551 N N . ALA A 1 199 ? -8.334 6.208 -0.546 1.00 80.88 199 ALA A N 1
ATOM 1552 C CA . ALA A 1 199 ? -8.856 4.861 -0.746 1.00 80.88 199 ALA A CA 1
ATOM 1553 C C . ALA A 1 199 ? -9.168 4.223 0.612 1.00 80.88 199 ALA A C 1
ATOM 1555 O O . ALA A 1 199 ? -8.702 4.719 1.631 1.00 80.88 199 ALA A O 1
ATOM 1556 N N . ASP A 1 200 ? -9.974 3.173 0.555 1.00 86.00 200 ASP A N 1
ATOM 1557 C CA . ASP A 1 200 ? -10.431 2.319 1.651 1.00 86.00 200 ASP A CA 1
ATOM 1558 C C . ASP A 1 200 ? -10.362 0.889 1.069 1.00 86.00 200 ASP A C 1
ATOM 1560 O O . ASP A 1 200 ? -11.253 0.500 0.300 1.00 86.00 200 ASP A O 1
ATOM 1564 N N . PRO A 1 201 ? -9.192 0.221 1.151 1.00 82.81 201 PRO A N 1
ATOM 1565 C CA . PRO A 1 201 ? -8.929 -1.000 0.392 1.00 82.81 201 PRO A CA 1
ATOM 1566 C C . PRO A 1 201 ? -9.609 -2.250 0.955 1.00 82.81 201 PRO A C 1
ATOM 1568 O O . PRO A 1 201 ? -9.932 -3.145 0.168 1.00 82.81 201 PRO A O 1
ATOM 1571 N N . ASP A 1 202 ? -9.807 -2.330 2.266 1.00 87.81 202 ASP A N 1
ATOM 1572 C CA . ASP A 1 202 ? -10.502 -3.425 2.951 1.00 87.81 202 ASP A CA 1
ATOM 1573 C C . ASP A 1 202 ? -11.990 -3.144 3.196 1.00 87.81 202 ASP A C 1
ATOM 1575 O O . ASP A 1 202 ? -12.759 -4.092 3.380 1.00 87.81 202 ASP A O 1
ATOM 1579 N N . GLY A 1 203 ? -12.433 -1.897 3.038 1.00 94.50 203 GLY A N 1
ATOM 1580 C CA . GLY A 1 203 ? -13.843 -1.531 3.030 1.00 94.50 203 GLY A CA 1
ATOM 1581 C C . GLY A 1 203 ? -14.446 -1.419 4.424 1.00 94.50 203 GLY A C 1
ATOM 1582 O O . GLY A 1 203 ? -15.662 -1.595 4.553 1.00 94.50 203 GLY A O 1
ATOM 1583 N N . ASP A 1 204 ? -13.628 -1.171 5.444 1.00 96.38 204 ASP A N 1
ATOM 1584 C CA . ASP A 1 204 ? -14.063 -1.001 6.832 1.00 96.38 204 ASP A CA 1
ATOM 1585 C C . ASP A 1 204 ? -14.610 0.418 7.114 1.00 96.38 204 ASP A C 1
ATOM 1587 O O . ASP A 1 204 ? -15.268 0.667 8.127 1.00 96.38 204 ASP A O 1
ATOM 1591 N N . GLY A 1 205 ? -14.407 1.341 6.168 1.00 95.69 205 GLY A N 1
ATOM 1592 C CA . GLY A 1 205 ? -14.848 2.729 6.221 1.00 95.69 205 GLY A CA 1
ATOM 1593 C C . GLY A 1 205 ? -13.752 3.736 6.577 1.00 95.69 205 GLY A C 1
ATOM 1594 O O . GLY A 1 205 ? -14.012 4.944 6.484 1.00 95.69 205 GLY A O 1
ATOM 1595 N N . LEU A 1 206 ? -12.546 3.304 6.948 1.00 94.44 206 LEU A N 1
ATOM 1596 C CA . LEU A 1 206 ? -11.386 4.163 7.161 1.00 94.44 206 LEU A CA 1
ATOM 1597 C C . LEU A 1 206 ? -10.608 4.349 5.860 1.00 94.44 206 LEU A C 1
ATOM 1599 O O . LEU A 1 206 ? -10.432 3.448 5.050 1.00 94.44 206 LEU A O 1
ATOM 1603 N N . THR A 1 207 ? -10.118 5.569 5.622 1.00 91.94 207 THR A N 1
ATOM 1604 C CA . THR A 1 207 ? -9.198 5.764 4.500 1.00 91.94 207 THR A CA 1
ATOM 1605 C C . THR A 1 207 ? -7.775 5.375 4.877 1.00 91.94 207 THR A C 1
ATOM 1607 O O . THR A 1 207 ? -7.364 5.598 6.013 1.00 91.94 207 THR A O 1
ATOM 1610 N N . ASN A 1 208 ? -6.940 5.034 3.889 1.00 84.94 208 ASN A N 1
ATOM 1611 C CA . ASN A 1 208 ? -5.497 4.801 4.075 1.00 84.94 208 ASN A CA 1
ATOM 1612 C C . ASN A 1 208 ? -4.771 5.892 4.888 1.00 84.94 208 ASN A C 1
ATOM 1614 O O . ASN A 1 208 ? -3.704 5.658 5.453 1.00 84.94 208 ASN A O 1
ATOM 1618 N N . ARG A 1 209 ? -5.278 7.135 4.889 1.00 88.31 209 ARG A N 1
ATOM 1619 C CA . ARG A 1 209 ? -4.741 8.198 5.750 1.00 88.31 209 ARG A CA 1
ATOM 1620 C C . ARG A 1 209 ? -5.117 7.986 7.212 1.00 88.31 209 ARG A C 1
ATOM 1622 O O . ARG A 1 209 ? -4.240 8.121 8.055 1.00 88.31 209 ARG A O 1
ATOM 1629 N N . GLN A 1 210 ? -6.391 7.727 7.483 1.00 94.38 210 GLN A N 1
ATOM 1630 C CA . GLN A 1 210 ? -6.895 7.508 8.836 1.00 94.38 210 GLN A CA 1
ATOM 1631 C C . GLN A 1 210 ? -6.233 6.277 9.442 1.00 94.38 210 GLN A C 1
ATOM 1633 O O . GLN A 1 210 ? -5.682 6.372 10.530 1.00 94.38 210 GLN A O 1
ATOM 1638 N N . GLU A 1 211 ? -6.150 5.189 8.682 1.00 94.62 211 GLU A N 1
ATOM 1639 C CA . GLU A 1 211 ? -5.483 3.960 9.114 1.00 94.62 211 GLU A CA 1
ATOM 1640 C C . GLU A 1 211 ? -4.014 4.209 9.460 1.00 94.62 211 GLU A C 1
ATOM 1642 O O . GLU A 1 211 ? -3.522 3.812 10.512 1.00 94.62 211 GLU A O 1
ATOM 1647 N N . LYS A 1 212 ? -3.304 4.996 8.637 1.00 90.19 212 LYS A N 1
ATOM 1648 C CA . LYS A 1 212 ? -1.915 5.367 8.941 1.00 90.19 212 LYS A CA 1
ATOM 1649 C C . LYS A 1 212 ? -1.776 6.178 10.229 1.00 90.19 212 LYS A C 1
ATOM 1651 O O . LYS A 1 212 ? -0.758 6.055 10.908 1.00 90.19 212 LYS A O 1
ATOM 1656 N N . GLU A 1 213 ? -2.732 7.061 10.505 1.00 94.00 213 GLU A N 1
ATOM 1657 C CA . GLU A 1 213 ? -2.746 7.900 11.706 1.00 94.00 213 GLU A CA 1
ATOM 1658 C C . GLU A 1 213 ? -3.080 7.085 12.964 1.00 94.00 213 GLU A C 1
ATOM 1660 O O . GLU A 1 213 ? -2.519 7.371 14.022 1.00 94.00 213 GLU A O 1
ATOM 1665 N N . LEU A 1 214 ? -3.929 6.064 12.832 1.00 95.44 214 LEU A N 1
ATOM 1666 C CA . LEU A 1 214 ? -4.335 5.148 13.903 1.00 95.44 214 LEU A CA 1
ATOM 1667 C C . LEU A 1 214 ? -3.324 4.016 14.134 1.00 95.44 214 LEU A C 1
ATOM 1669 O O . LEU A 1 214 ? -3.204 3.510 15.244 1.00 95.44 214 LEU A O 1
ATOM 1673 N N . GLY A 1 215 ? -2.532 3.678 13.115 1.00 94.81 215 GLY A N 1
ATOM 1674 C CA . GLY A 1 215 ? -1.568 2.580 13.155 1.00 94.81 215 GLY A CA 1
ATOM 1675 C C . GLY A 1 215 ? -2.134 1.230 12.712 1.00 94.81 215 GLY A C 1
ATOM 1676 O O . GLY A 1 215 ? -1.418 0.238 12.850 1.00 94.81 215 GLY A O 1
ATOM 1677 N N . THR A 1 216 ? -3.347 1.213 12.160 1.00 95.12 216 THR A N 1
ATOM 1678 C CA . THR A 1 216 ? -4.036 0.021 11.655 1.00 95.12 216 THR A CA 1
ATOM 1679 C C . THR A 1 216 ? -3.504 -0.421 10.282 1.00 95.12 216 THR A C 1
ATOM 1681 O O . THR A 1 216 ? -2.759 0.316 9.612 1.00 95.12 216 THR A O 1
ATOM 1684 N N . ASP A 1 217 ? -3.801 -1.658 9.870 1.00 90.88 217 ASP A N 1
ATOM 1685 C CA . ASP A 1 217 ? -3.349 -2.212 8.585 1.00 90.88 217 ASP A CA 1
ATOM 1686 C C . ASP A 1 217 ? -4.361 -1.942 7.468 1.00 90.88 217 ASP A C 1
ATOM 1688 O O . ASP A 1 217 ? -5.433 -2.516 7.450 1.00 90.88 217 ASP A O 1
ATOM 1692 N N . MET A 1 218 ? -3.929 -1.183 6.454 1.00 89.62 218 MET A N 1
ATOM 1693 C CA . MET A 1 218 ? -4.742 -0.721 5.315 1.00 89.62 218 MET A CA 1
ATOM 1694 C C . MET A 1 218 ? -5.369 -1.789 4.406 1.00 89.62 218 MET A C 1
ATOM 1696 O O . MET A 1 218 ? -5.825 -1.483 3.300 1.00 89.62 218 MET A O 1
ATOM 1700 N N . ASN A 1 219 ? -5.189 -3.063 4.731 1.00 87.50 219 ASN A N 1
ATOM 1701 C CA . ASN A 1 219 ? -5.727 -4.191 3.976 1.00 87.50 219 ASN A CA 1
ATOM 1702 C C . ASN A 1 219 ? -6.323 -5.252 4.909 1.00 87.50 219 ASN A C 1
ATOM 1704 O O . ASN A 1 219 ? -6.528 -6.390 4.468 1.00 87.50 219 ASN A O 1
ATOM 1708 N N . ASN A 1 220 ? -6.514 -4.920 6.180 1.00 93.94 220 ASN A N 1
ATOM 1709 C CA . ASN A 1 220 ? -7.072 -5.793 7.186 1.00 93.94 220 ASN A CA 1
ATOM 1710 C C . ASN A 1 220 ? -8.108 -4.996 7.987 1.00 93.94 220 ASN A C 1
ATOM 1712 O O . ASN A 1 220 ? -7.708 -4.193 8.819 1.00 93.94 220 ASN A O 1
ATOM 1716 N N . PRO A 1 221 ? -9.408 -5.282 7.809 1.00 96.94 221 PRO A N 1
ATOM 1717 C CA . PRO A 1 221 ? -10.459 -4.454 8.381 1.00 96.94 221 PRO A CA 1
ATOM 1718 C C . PRO A 1 221 ? -10.573 -4.560 9.909 1.00 96.94 221 PRO A C 1
ATOM 1720 O O . PRO A 1 221 ? -11.394 -3.856 10.465 1.00 96.94 221 PRO A O 1
ATOM 1723 N N . ASP A 1 222 ? -9.851 -5.472 10.565 1.00 98.19 222 ASP A N 1
ATOM 1724 C CA . ASP A 1 222 ? -9.896 -5.751 12.011 1.00 98.19 222 ASP A CA 1
ATOM 1725 C C . ASP A 1 222 ? -8.454 -6.009 12.487 1.00 98.19 222 ASP A C 1
ATOM 1727 O O . ASP A 1 222 ? -7.898 -7.106 12.316 1.00 98.19 222 ASP A O 1
ATOM 1731 N N . SER A 1 223 ? -7.784 -4.952 12.942 1.00 97.62 223 SER A N 1
ATOM 1732 C CA . SER A 1 223 ? -6.338 -4.914 13.159 1.00 97.62 223 SER A CA 1
ATOM 1733 C C . SER A 1 223 ? -5.885 -5.620 14.435 1.00 97.62 223 SER A C 1
ATOM 1735 O O . SER A 1 223 ? -4.769 -6.159 14.454 1.00 97.62 223 SER A O 1
ATOM 1737 N N . ASP A 1 224 ? -6.710 -5.663 15.479 1.00 97.81 224 ASP A N 1
ATOM 1738 C CA . ASP A 1 224 ? -6.410 -6.378 16.724 1.00 97.81 224 ASP A CA 1
ATOM 1739 C C . ASP A 1 224 ? -7.106 -7.744 16.854 1.00 97.81 224 ASP A C 1
ATOM 1741 O O . ASP A 1 224 ? -6.666 -8.578 17.658 1.00 97.81 224 ASP A O 1
ATOM 1745 N N . GLY A 1 225 ? -8.058 -8.044 15.971 1.00 98.06 225 GLY A N 1
ATOM 1746 C CA . GLY A 1 225 ? -8.667 -9.356 15.804 1.00 98.06 225 GLY A CA 1
ATOM 1747 C C . GLY A 1 225 ? -9.731 -9.680 16.846 1.00 98.06 225 GLY A C 1
ATOM 1748 O O . GLY A 1 225 ? -9.899 -10.864 17.170 1.00 98.06 225 GLY A O 1
ATOM 1749 N N . ASP A 1 226 ? -10.396 -8.678 17.415 1.00 97.88 226 ASP A N 1
ATOM 1750 C CA . ASP A 1 226 ? -11.398 -8.855 18.465 1.00 97.88 226 ASP A CA 1
ATOM 1751 C C . ASP A 1 226 ? -12.816 -9.149 17.928 1.00 97.88 226 ASP A C 1
ATOM 1753 O O . ASP A 1 226 ? -13.675 -9.659 18.659 1.00 97.88 226 ASP A O 1
ATOM 1757 N N . GLY A 1 227 ? -13.026 -8.945 16.622 1.00 97.50 227 GLY A N 1
ATOM 1758 C CA . GLY A 1 227 ? -14.284 -9.172 15.919 1.00 97.50 227 GLY A CA 1
ATOM 1759 C C . GLY A 1 227 ? -15.095 -7.913 15.598 1.00 97.50 227 GLY A C 1
ATOM 1760 O O . GLY A 1 227 ? -16.204 -8.060 15.065 1.00 97.50 227 GLY A O 1
ATOM 1761 N N . LEU A 1 228 ? -14.588 -6.715 15.887 1.00 98.12 228 LEU A N 1
ATOM 1762 C CA . LEU A 1 228 ? -15.060 -5.436 15.354 1.00 98.12 228 LEU A CA 1
ATOM 1763 C C . LEU A 1 228 ? -14.119 -4.957 14.248 1.00 98.12 228 LEU A C 1
ATOM 1765 O O . LEU A 1 228 ? -12.941 -5.283 14.235 1.00 98.12 228 LEU A O 1
ATOM 1769 N N . THR A 1 229 ? -14.643 -4.217 13.270 1.00 98.50 229 THR A N 1
ATOM 1770 C CA . THR A 1 229 ? -13.750 -3.596 12.285 1.00 98.50 229 THR A CA 1
ATOM 1771 C C . THR A 1 229 ? -13.147 -2.305 12.839 1.00 98.50 229 THR A C 1
ATOM 1773 O O . THR A 1 229 ? -13.849 -1.575 13.545 1.00 98.50 229 THR A O 1
ATOM 1776 N N . ASP A 1 230 ? -11.936 -1.932 12.417 1.00 98.56 230 ASP A N 1
ATOM 1777 C CA . ASP A 1 230 ? -11.253 -0.714 12.880 1.00 98.56 230 ASP A CA 1
ATOM 1778 C C . ASP A 1 230 ? -12.149 0.528 12.675 1.00 98.56 230 ASP A C 1
ATOM 1780 O O . ASP A 1 230 ? -12.266 1.424 13.521 1.00 98.56 230 ASP A O 1
ATOM 1784 N N . GLY A 1 231 ? -12.860 0.574 11.545 1.00 98.06 231 GLY A N 1
ATOM 1785 C CA . GLY A 1 231 ? -13.869 1.588 11.263 1.00 98.06 231 GLY A CA 1
ATOM 1786 C C . GLY A 1 231 ? -15.078 1.584 12.209 1.00 98.06 231 GLY A C 1
ATOM 1787 O O . GLY A 1 231 ? -15.568 2.662 12.560 1.00 98.06 231 GLY A O 1
ATOM 1788 N N . GLU A 1 232 ? -15.573 0.425 12.655 1.00 98.19 232 GLU A N 1
ATOM 1789 C CA . GLU A 1 232 ? -16.668 0.344 13.631 1.00 98.19 232 GLU A CA 1
ATOM 1790 C C . GLU A 1 232 ? -16.219 0.868 14.993 1.00 98.19 232 GLU A C 1
ATOM 1792 O O . GLU A 1 232 ? -16.909 1.699 15.595 1.00 98.19 232 GLU A O 1
ATOM 1797 N N . GLU A 1 233 ? -15.050 0.444 15.447 1.00 98.38 233 GLU A N 1
ATOM 1798 C CA . GLU A 1 233 ? -14.444 0.890 16.695 1.00 98.38 233 GLU A CA 1
ATOM 1799 C C . GLU A 1 233 ? -14.289 2.410 16.736 1.00 98.38 233 GLU A C 1
ATOM 1801 O O . GLU A 1 233 ? -14.827 3.081 17.621 1.00 98.38 233 GLU A O 1
ATOM 1806 N N . VAL A 1 234 ? -13.675 2.998 15.708 1.00 97.75 234 VAL A N 1
ATOM 1807 C CA . VAL A 1 234 ? -13.407 4.442 15.663 1.00 97.75 234 VAL A CA 1
ATOM 1808 C C . VAL A 1 234 ? -14.679 5.268 15.467 1.00 97.75 234 VAL A C 1
ATOM 1810 O O . VAL A 1 234 ? -14.836 6.331 16.078 1.00 97.75 234 VAL A O 1
ATOM 1813 N N . MET A 1 235 ? -15.588 4.842 14.584 1.00 96.56 235 MET A N 1
ATOM 1814 C CA . MET A 1 235 ? -16.742 5.666 14.203 1.00 96.56 235 MET A CA 1
ATOM 1815 C C . MET A 1 235 ? -17.960 5.480 15.106 1.00 96.56 235 MET A C 1
ATOM 1817 O O . MET A 1 235 ? -18.787 6.396 15.188 1.00 96.56 235 MET A O 1
ATOM 1821 N N . LYS A 1 236 ? -18.109 4.314 15.742 1.00 97.25 236 LYS A N 1
ATOM 1822 C CA . LYS A 1 236 ? -19.327 3.939 16.467 1.00 97.25 236 LYS A CA 1
ATOM 1823 C C . LYS A 1 236 ? -19.093 3.742 17.958 1.00 97.25 236 LYS A C 1
ATOM 1825 O O . LYS A 1 236 ? -19.848 4.326 18.734 1.00 97.25 236 LYS A O 1
ATOM 1830 N N . TYR A 1 237 ? -18.104 2.940 18.341 1.00 97.44 237 TYR A N 1
ATOM 1831 C CA . TYR A 1 237 ? -17.909 2.539 19.741 1.00 97.44 237 TYR A CA 1
ATOM 1832 C C . TYR A 1 237 ? -16.912 3.420 20.497 1.00 97.44 237 TYR A C 1
ATOM 1834 O O . TYR A 1 237 ? -16.969 3.491 21.718 1.00 97.44 237 TYR A O 1
ATOM 1842 N N . GLN A 1 238 ? -16.106 4.201 19.773 1.00 97.06 238 GLN A N 1
ATOM 1843 C CA . GLN A 1 238 ? -15.064 5.069 20.324 1.00 97.06 238 GLN A CA 1
ATOM 1844 C C . GLN A 1 238 ? -13.986 4.291 21.096 1.00 97.06 238 GLN A C 1
ATOM 1846 O O . GLN A 1 238 ? -13.409 4.825 22.046 1.00 97.06 238 GLN A O 1
ATOM 1851 N N . THR A 1 239 ? -13.722 3.059 20.660 1.00 97.88 239 THR A N 1
ATOM 1852 C CA . THR A 1 239 ? -12.678 2.169 21.172 1.00 97.88 239 THR A CA 1
ATOM 1853 C C . THR A 1 239 ? -11.364 2.341 20.407 1.00 97.88 239 THR A C 1
ATOM 1855 O O . THR A 1 239 ? -11.262 3.185 19.503 1.00 97.88 239 THR A O 1
ATOM 1858 N N . ASN A 1 240 ? -10.312 1.641 20.832 1.00 97.62 240 ASN A N 1
ATOM 1859 C CA . ASN A 1 240 ? -8.997 1.713 20.211 1.00 97.62 240 ASN A CA 1
ATOM 1860 C C . ASN A 1 240 ? -8.748 0.494 19.303 1.00 97.62 240 ASN A C 1
ATOM 1862 O O . ASN A 1 240 ? -8.420 -0.550 19.853 1.00 97.62 240 ASN A O 1
ATOM 1866 N N . PRO A 1 241 ? -8.671 0.664 17.964 1.00 98.12 241 PRO A N 1
ATOM 1867 C CA . PRO A 1 241 ? -8.593 -0.441 16.992 1.00 98.12 241 PRO A CA 1
ATOM 1868 C C . PRO A 1 241 ? -7.267 -1.213 16.948 1.00 98.12 241 PRO A C 1
ATOM 1870 O O . PRO A 1 241 ? -6.907 -1.884 15.987 1.00 98.12 241 PRO A O 1
ATOM 1873 N N . MET A 1 242 ? -6.437 -1.020 17.965 1.00 98.06 242 MET A N 1
ATOM 1874 C CA . MET A 1 242 ? -5.167 -1.712 18.156 1.00 98.06 242 MET A CA 1
ATOM 1875 C C . MET A 1 242 ? -5.126 -2.415 19.520 1.00 98.06 242 MET A C 1
ATOM 1877 O O . MET A 1 242 ? -4.050 -2.840 19.963 1.00 98.06 242 MET A O 1
ATOM 1881 N N . MET A 1 243 ? -6.251 -2.457 20.231 1.00 98.12 243 MET A N 1
ATOM 1882 C CA . MET A 1 243 ? -6.414 -2.998 21.568 1.00 98.12 243 MET A CA 1
ATOM 1883 C C . MET A 1 243 ? -7.751 -3.723 21.664 1.00 98.12 243 MET A C 1
ATOM 1885 O O . MET A 1 243 ? -8.753 -3.100 21.973 1.00 98.12 243 MET A O 1
ATOM 1889 N N . ALA A 1 244 ? -7.692 -5.052 21.578 1.00 98.38 244 ALA A N 1
ATOM 1890 C CA . ALA A 1 244 ? -8.880 -5.893 21.657 1.00 98.38 244 ALA A CA 1
ATOM 1891 C C . ALA A 1 244 ? -9.730 -5.685 22.927 1.00 98.38 244 ALA A C 1
ATOM 1893 O O . ALA A 1 244 ? -10.865 -6.111 22.953 1.00 98.38 244 ALA A O 1
ATOM 1894 N N . ASP A 1 245 ? -9.174 -5.120 23.998 1.00 98.38 245 ASP A N 1
ATOM 1895 C CA . ASP A 1 245 ? -9.870 -4.801 25.250 1.00 98.38 245 ASP A CA 1
ATOM 1896 C C . ASP A 1 245 ? -9.481 -3.360 25.615 1.00 98.38 245 ASP A C 1
ATOM 1898 O O . ASP A 1 245 ? -8.364 -3.097 26.094 1.00 98.38 245 ASP A O 1
ATOM 1902 N N . THR A 1 246 ? -10.341 -2.409 25.255 1.00 98.19 246 THR A N 1
ATOM 1903 C CA . THR A 1 246 ? -10.052 -0.974 25.316 1.00 98.19 246 THR A CA 1
ATOM 1904 C C . THR A 1 246 ? -10.058 -0.454 26.747 1.00 98.19 246 THR A C 1
ATOM 1906 O O . THR A 1 246 ? -9.201 0.368 27.109 1.00 98.19 246 THR A O 1
ATOM 1909 N N . ASP A 1 247 ? -11.020 -0.878 27.562 1.00 97.69 247 ASP A N 1
ATOM 1910 C CA . ASP A 1 247 ? -11.189 -0.381 28.927 1.00 97.69 247 ASP A CA 1
ATOM 1911 C C . ASP A 1 247 ? -10.470 -1.221 29.995 1.00 97.69 247 ASP A C 1
ATOM 1913 O O . ASP A 1 247 ? -10.217 -0.723 31.102 1.00 97.69 247 ASP A O 1
ATOM 1917 N N . GLY A 1 248 ? -10.014 -2.418 29.631 1.00 97.94 248 GLY A N 1
ATOM 1918 C CA . GLY A 1 248 ? -9.164 -3.277 30.437 1.00 97.94 248 GLY A CA 1
ATOM 1919 C C . GLY A 1 248 ? -9.907 -4.079 31.500 1.00 97.94 248 GLY A C 1
ATOM 1920 O O . GLY A 1 248 ? -9.270 -4.465 32.491 1.00 97.94 248 GLY A O 1
ATOM 1921 N N . ASP A 1 249 ? -11.213 -4.300 31.359 1.00 97.38 249 ASP A N 1
ATOM 1922 C CA . ASP A 1 249 ? -12.005 -5.124 32.280 1.00 97.38 249 ASP A CA 1
ATOM 1923 C C . ASP A 1 249 ? -11.809 -6.640 32.044 1.00 97.38 249 ASP A C 1
ATOM 1925 O O . ASP A 1 249 ? -11.992 -7.477 32.941 1.00 97.38 249 ASP A O 1
ATOM 1929 N N . GLY A 1 250 ? -11.286 -6.992 30.867 1.00 97.25 250 GLY A N 1
ATOM 1930 C CA . GLY A 1 250 ? -10.929 -8.338 30.458 1.00 97.25 250 GLY A CA 1
ATOM 1931 C C . GLY A 1 250 ? -11.976 -9.070 29.618 1.00 97.25 250 GLY A C 1
ATOM 1932 O O . GLY A 1 250 ? -11.791 -10.285 29.437 1.00 97.25 250 GLY A O 1
ATOM 19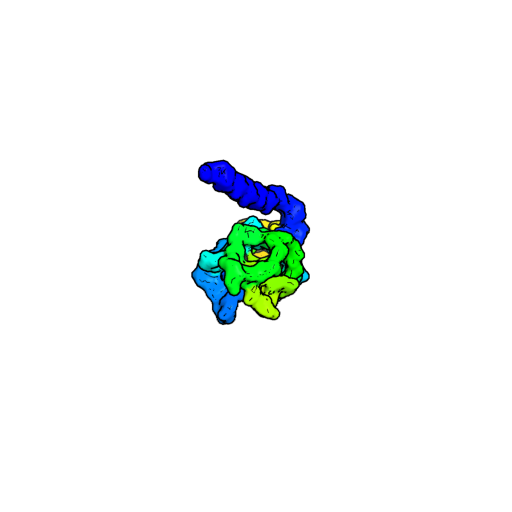33 N N . LEU A 1 251 ? -13.056 -8.422 29.192 1.00 97.75 251 LEU A N 1
ATOM 1934 C CA . LEU A 1 251 ? -13.809 -8.756 27.984 1.00 97.75 251 LEU A CA 1
ATOM 1935 C C . LEU A 1 251 ? -13.171 -8.025 26.799 1.00 97.75 251 LEU A C 1
ATOM 1937 O O . LEU A 1 251 ? -12.550 -6.988 26.979 1.00 97.75 251 LEU A O 1
ATOM 1941 N N . ASN A 1 252 ? -13.235 -8.607 25.602 1.00 98.19 252 ASN A N 1
ATOM 1942 C CA . ASN A 1 252 ? -12.805 -7.876 24.412 1.00 98.19 252 ASN A CA 1
ATOM 1943 C C . ASN A 1 252 ? -13.963 -7.011 23.867 1.00 98.19 252 ASN A C 1
ATOM 1945 O O . ASN A 1 252 ? -15.134 -7.363 24.061 1.00 98.19 252 ASN A O 1
ATOM 1949 N N . ASP A 1 253 ? -13.664 -5.910 23.174 1.00 98.56 253 ASP A N 1
ATOM 1950 C CA . ASP A 1 253 ? -14.672 -4.921 22.766 1.00 98.56 253 ASP A CA 1
ATOM 1951 C C . ASP A 1 253 ? -15.747 -5.583 21.877 1.00 98.56 253 ASP A C 1
ATOM 1953 O O . ASP A 1 253 ? -16.958 -5.334 21.986 1.00 98.56 253 ASP A O 1
ATOM 1957 N N . GLY A 1 254 ? -15.321 -6.522 21.028 1.00 98.19 254 GLY A N 1
ATOM 1958 C CA . GLY A 1 254 ? -16.182 -7.393 20.239 1.00 98.19 254 GLY A CA 1
ATOM 1959 C C . GLY A 1 254 ? -17.147 -8.262 21.053 1.00 98.19 254 GLY A C 1
ATOM 1960 O O . GLY A 1 254 ? -18.313 -8.386 20.660 1.00 98.19 254 GLY A O 1
ATOM 1961 N N . GLU A 1 255 ? -16.733 -8.871 22.163 1.00 98.12 255 GLU A N 1
ATOM 1962 C CA . GLU A 1 255 ? -17.571 -9.672 23.069 1.00 98.12 255 GLU A CA 1
ATOM 1963 C C . GLU A 1 255 ? -18.602 -8.785 23.760 1.00 98.12 255 GLU A C 1
ATOM 1965 O O . GLU A 1 255 ? -19.794 -9.114 23.781 1.00 98.12 255 GLU A O 1
ATOM 1970 N N . GLU A 1 256 ? -18.177 -7.637 24.269 1.00 98.38 256 GLU A N 1
ATOM 1971 C CA . GLU A 1 256 ? -19.053 -6.662 24.908 1.00 98.38 256 GLU A CA 1
ATOM 1972 C C . GLU A 1 256 ? -20.160 -6.202 23.966 1.00 98.38 256 GLU A C 1
ATOM 1974 O O . GLU A 1 256 ? -21.351 -6.320 24.267 1.00 98.38 256 GLU A O 1
ATOM 1979 N N . VAL A 1 257 ? -19.804 -5.801 22.747 1.00 98.25 257 VAL A N 1
ATOM 1980 C CA . VAL A 1 257 ? -20.770 -5.352 21.743 1.00 98.25 257 VAL A CA 1
ATOM 1981 C C . VAL A 1 257 ? -21.658 -6.494 21.249 1.00 98.25 257 VAL A C 1
ATOM 1983 O O . VAL A 1 257 ? -22.880 -6.332 21.096 1.00 98.25 257 VAL A O 1
ATOM 1986 N N . ASN A 1 258 ? -21.084 -7.653 20.924 1.00 97.44 258 ASN A N 1
ATOM 1987 C CA . ASN A 1 258 ? -21.806 -8.707 20.210 1.00 97.44 258 ASN A CA 1
ATOM 1988 C C . ASN A 1 258 ? -22.575 -9.646 21.139 1.00 97.44 258 ASN A C 1
ATOM 1990 O O . ASN A 1 258 ? -23.671 -10.081 20.756 1.00 97.44 258 ASN A O 1
ATOM 1994 N N . GLN A 1 259 ? -22.074 -9.898 22.345 1.00 97.06 259 GLN A N 1
ATOM 1995 C CA . GLN A 1 259 ? -22.644 -10.844 23.299 1.00 97.06 259 GLN A CA 1
ATOM 1996 C C . GLN A 1 259 ? -23.342 -10.146 24.468 1.00 97.06 259 GLN A C 1
ATOM 1998 O O . GLN A 1 259 ? -24.541 -10.373 24.647 1.00 97.06 259 GLN A O 1
ATOM 2003 N N . TYR A 1 260 ? -22.638 -9.301 25.222 1.00 96.62 260 TYR A N 1
ATOM 2004 C CA . TYR A 1 260 ? -23.138 -8.766 26.500 1.00 96.62 260 TYR A CA 1
ATOM 2005 C C . TYR A 1 260 ? -23.967 -7.484 26.361 1.00 96.62 260 TYR A C 1
ATOM 2007 O O . TYR A 1 260 ? -24.808 -7.197 27.206 1.00 96.62 260 TYR A O 1
ATOM 2015 N N . LYS A 1 261 ? -23.835 -6.780 25.231 1.00 97.56 261 LYS A N 1
ATOM 2016 C CA . LYS A 1 261 ? -24.488 -5.492 24.933 1.00 97.56 261 LYS A CA 1
ATOM 2017 C C . LYS A 1 261 ? -24.090 -4.370 25.896 1.00 97.56 261 LYS A C 1
ATOM 2019 O O . LYS A 1 261 ? -24.852 -3.411 26.035 1.00 97.56 261 LYS A O 1
ATOM 2024 N N . THR A 1 262 ? -22.909 -4.490 26.491 1.00 98.00 262 THR A N 1
ATOM 2025 C CA . THR A 1 262 ? -22.265 -3.486 27.337 1.00 98.00 262 THR A CA 1
ATOM 2026 C C . THR A 1 262 ? -21.542 -2.434 26.493 1.00 98.00 262 THR A C 1
ATOM 2028 O O . THR A 1 262 ? -21.629 -2.441 25.256 1.00 98.00 262 THR A O 1
ATOM 2031 N N . ASN A 1 263 ? -20.939 -1.443 27.145 1.00 97.81 263 ASN A N 1
ATOM 2032 C CA . ASN A 1 263 ? -20.206 -0.377 26.481 1.00 97.81 263 ASN A CA 1
ATOM 2033 C C . ASN A 1 263 ? -18.691 -0.631 26.553 1.00 97.81 263 ASN A C 1
ATOM 2035 O O . ASN A 1 263 ? -18.118 -0.300 27.583 1.00 97.81 263 ASN A O 1
ATOM 2039 N N . PRO A 1 264 ? -18.033 -0.988 25.435 1.00 98.19 264 PRO A N 1
ATOM 2040 C CA . PRO A 1 264 ? -16.627 -1.415 25.434 1.00 98.19 264 PRO A CA 1
ATOM 2041 C C . PRO A 1 264 ? -15.585 -0.335 25.753 1.00 98.19 264 PRO A C 1
ATOM 2043 O O . PRO A 1 264 ? -14.379 -0.548 25.762 1.00 98.19 264 PRO A O 1
ATOM 2046 N N . ALA A 1 265 ? -16.033 0.903 25.953 1.00 97.38 265 ALA A N 1
ATOM 2047 C CA . ALA A 1 265 ? -15.177 1.990 26.412 1.00 97.38 265 ALA A CA 1
ATOM 2048 C C . ALA A 1 265 ? -15.298 2.227 27.931 1.00 97.38 265 ALA A C 1
ATOM 2050 O O . ALA A 1 265 ? -14.868 3.280 28.426 1.00 97.38 265 ALA A O 1
ATOM 2051 N N . LYS A 1 266 ? -15.966 1.333 28.666 1.00 97.94 266 LYS A N 1
ATOM 2052 C CA . LYS A 1 266 ? -16.281 1.470 30.085 1.00 97.94 266 LYS A CA 1
ATOM 2053 C C . LYS A 1 266 ? -16.302 0.111 30.779 1.00 97.94 266 LYS A C 1
ATOM 2055 O O . LYS A 1 266 ? -17.314 -0.567 30.747 1.00 97.94 266 LYS A O 1
ATOM 2060 N N . ALA A 1 267 ? -15.292 -0.099 31.619 1.00 98.12 267 ALA A N 1
ATOM 2061 C CA . ALA A 1 267 ? -15.169 -1.330 32.390 1.00 98.12 267 ALA A CA 1
ATOM 2062 C C . ALA A 1 267 ? -16.371 -1.649 33.299 1.00 98.12 267 ALA A C 1
ATOM 2064 O O . ALA A 1 267 ? -16.463 -2.751 33.799 1.00 98.12 267 ALA A O 1
ATOM 2065 N N . ASP A 1 268 ? -17.231 -0.677 33.595 1.00 98.25 268 ASP A N 1
ATOM 2066 C CA . ASP A 1 268 ? -18.435 -0.818 34.418 1.00 98.25 268 ASP A CA 1
ATOM 2067 C C . ASP A 1 268 ? -19.544 -0.016 33.720 1.00 98.25 268 ASP A C 1
ATOM 2069 O O . ASP A 1 268 ? -19.543 1.232 33.715 1.00 98.25 268 ASP A O 1
ATOM 2073 N N . THR A 1 269 ? -20.420 -0.722 33.005 1.00 98.19 269 THR A N 1
ATOM 2074 C CA . THR A 1 269 ? -21.393 -0.116 32.095 1.00 98.19 269 THR A CA 1
ATOM 2075 C C . THR A 1 269 ? -22.528 0.571 32.845 1.00 98.19 269 THR A C 1
ATOM 2077 O O . THR A 1 269 ? -22.937 1.679 32.450 1.00 98.19 269 THR A O 1
ATOM 2080 N N . ASP A 1 270 ? -23.040 -0.043 33.908 1.00 97.69 270 ASP A N 1
ATOM 2081 C CA . ASP A 1 270 ? -24.182 0.463 34.669 1.00 97.69 270 ASP A CA 1
ATOM 2082 C C . ASP A 1 270 ? -23.799 1.345 35.872 1.00 97.69 270 ASP A C 1
ATOM 2084 O O . ASP A 1 270 ? -24.614 2.167 36.318 1.00 97.69 270 ASP A O 1
ATOM 2088 N N . GLY A 1 271 ? -22.537 1.300 36.296 1.00 97.75 271 GLY A N 1
ATOM 2089 C CA . GLY A 1 271 ? -21.949 2.160 37.311 1.00 97.75 271 GLY A CA 1
ATOM 2090 C C . GLY A 1 271 ? -22.203 1.719 38.751 1.00 97.75 271 GLY A C 1
ATOM 2091 O O . GLY A 1 271 ? -22.144 2.579 39.642 1.00 97.75 271 GLY A O 1
ATOM 2092 N N . ASP A 1 272 ? -22.523 0.450 39.001 1.00 96.88 272 ASP A N 1
ATOM 2093 C CA . ASP A 1 272 ? -22.709 -0.098 40.351 1.00 96.88 272 ASP A CA 1
ATOM 2094 C C . ASP A 1 272 ? -21.368 -0.373 41.071 1.00 96.88 272 ASP A C 1
ATOM 2096 O O . ASP A 1 272 ? -21.273 -0.366 42.309 1.00 96.88 272 ASP A O 1
ATOM 2100 N N . GLY A 1 273 ? -20.287 -0.484 40.296 1.00 96.75 273 GLY A N 1
ATOM 2101 C CA . GLY A 1 273 ? -18.919 -0.651 40.749 1.00 96.75 273 GLY A CA 1
ATOM 2102 C C . GLY A 1 273 ? -18.377 -2.082 40.713 1.00 96.75 273 GLY A C 1
ATOM 2103 O O . GLY A 1 273 ? -17.292 -2.275 41.288 1.00 96.75 273 GLY A O 1
ATOM 2104 N N . LEU A 1 274 ? -19.097 -3.050 40.154 1.00 97.44 274 LEU A N 1
ATOM 2105 C CA . LEU A 1 274 ? -18.553 -4.274 39.560 1.00 97.44 274 LEU A CA 1
ATOM 2106 C C . LEU A 1 274 ? -18.202 -3.992 38.096 1.00 97.44 274 LEU A C 1
ATOM 2108 O O . LEU A 1 274 ? -18.771 -3.092 37.495 1.00 97.44 274 LEU A O 1
ATOM 2112 N N . ASN A 1 275 ? -17.205 -4.687 37.546 1.00 98.19 275 ASN A N 1
ATOM 2113 C CA . ASN A 1 275 ? -16.971 -4.591 36.103 1.00 98.19 275 ASN A CA 1
ATOM 2114 C C . ASN A 1 275 ? -17.843 -5.566 35.307 1.00 98.19 275 ASN A C 1
ATOM 2116 O O . ASN A 1 275 ? -18.249 -6.610 35.829 1.00 98.19 275 ASN A O 1
ATOM 2120 N N . ASP A 1 276 ? -18.052 -5.265 34.028 1.00 98.31 276 ASP A N 1
ATOM 2121 C CA . ASP A 1 276 ? -18.956 -6.012 33.151 1.00 98.31 276 ASP A CA 1
ATOM 2122 C C . ASP A 1 276 ? -18.567 -7.500 33.085 1.00 98.31 276 ASP A C 1
ATOM 2124 O O . ASP A 1 276 ? -19.420 -8.398 33.121 1.00 98.31 276 ASP A O 1
ATOM 2128 N N . LYS A 1 277 ? -17.263 -7.802 33.083 1.00 98.00 277 LYS A N 1
ATOM 2129 C CA . LYS A 1 277 ? -16.750 -9.174 33.191 1.00 98.00 277 LYS A CA 1
ATOM 2130 C C . LYS A 1 277 ? -17.111 -9.875 34.501 1.00 98.00 277 LYS A C 1
ATOM 2132 O O . LYS A 1 277 ? -17.453 -11.065 34.493 1.00 98.00 277 LYS A O 1
ATOM 2137 N N . GLU A 1 278 ? -16.930 -9.210 35.639 1.00 97.88 278 GLU A N 1
ATOM 2138 C CA . GLU A 1 278 ? -17.233 -9.744 36.970 1.00 97.88 278 GLU A CA 1
ATOM 2139 C C . GLU A 1 278 ? -18.703 -10.146 37.039 1.00 97.88 278 GLU A C 1
ATOM 2141 O O . GLU A 1 278 ? -19.019 -11.275 37.426 1.00 97.88 278 GLU A O 1
ATOM 2146 N N . GLU A 1 279 ? -19.582 -9.273 36.577 1.00 97.75 279 GLU A N 1
ATOM 2147 C CA . GLU A 1 279 ? -21.019 -9.506 36.535 1.00 97.75 279 GLU A CA 1
ATOM 2148 C C . GLU A 1 279 ? -21.383 -10.646 35.587 1.00 97.75 279 GLU A C 1
ATOM 2150 O O . GLU A 1 279 ? -21.951 -11.658 36.009 1.00 97.75 279 GLU A O 1
ATOM 2155 N N . ALA A 1 280 ? -20.963 -10.557 34.325 1.00 96.38 280 ALA A N 1
ATOM 2156 C CA . ALA A 1 280 ? -21.391 -11.486 33.289 1.00 96.38 280 ALA A CA 1
ATOM 2157 C C . ALA A 1 280 ? -20.809 -12.902 33.442 1.00 96.38 280 ALA A C 1
ATOM 2159 O O . ALA A 1 280 ? -21.447 -13.883 33.049 1.00 96.38 280 ALA A O 1
ATOM 2160 N N . VAL A 1 281 ? -19.592 -13.032 33.985 1.00 95.38 281 VAL A N 1
ATOM 2161 C CA . VAL A 1 281 ? -18.854 -14.309 34.021 1.00 95.38 281 VAL A CA 1
ATOM 2162 C C . VAL A 1 281 ? -18.718 -14.873 35.434 1.00 95.38 281 VAL A C 1
ATOM 2164 O O . VAL A 1 281 ? -18.717 -16.097 35.602 1.00 95.38 281 VAL A O 1
ATOM 2167 N N . THR A 1 282 ? -18.579 -14.023 36.454 1.00 95.50 282 THR A N 1
ATOM 2168 C CA . THR A 1 282 ? -18.305 -14.479 37.828 1.00 95.50 282 THR A CA 1
ATOM 2169 C C . THR A 1 282 ? -19.578 -14.566 38.659 1.00 95.50 282 THR A C 1
ATOM 2171 O O . THR A 1 282 ? -19.825 -15.607 39.276 1.00 95.50 282 THR A O 1
ATOM 2174 N N . TYR A 1 283 ? -20.389 -13.507 38.666 1.00 95.56 283 TYR A N 1
ATOM 2175 C CA . TYR A 1 283 ? -21.568 -13.396 39.528 1.00 95.56 283 TYR A CA 1
ATOM 2176 C C . TYR A 1 283 ? -22.876 -13.783 38.828 1.00 95.56 283 TYR A C 1
ATOM 2178 O O . TYR A 1 283 ? -23.805 -14.234 39.493 1.00 95.56 283 TYR A O 1
ATOM 2186 N N . ASN A 1 284 ? -22.898 -13.788 37.492 1.00 95.94 284 ASN A N 1
ATOM 2187 C CA . ASN A 1 284 ? -24.082 -14.014 36.654 1.00 95.94 284 ASN A CA 1
ATOM 2188 C C . ASN A 1 284 ? -25.202 -12.989 36.906 1.00 95.94 284 ASN A C 1
ATOM 2190 O O . ASN A 1 284 ? -26.380 -13.333 36.768 1.00 95.94 284 ASN A O 1
ATOM 2194 N N . THR A 1 285 ? -24.826 -11.767 37.283 1.00 97.06 285 THR A N 1
ATOM 2195 C CA . THR A 1 285 ? -25.709 -10.597 37.330 1.00 97.06 285 THR A CA 1
ATOM 2196 C C . THR A 1 285 ? -25.835 -9.969 35.936 1.00 97.06 285 THR A C 1
ATOM 2198 O O . THR A 1 285 ? -25.213 -10.438 34.976 1.00 97.06 285 THR A O 1
ATOM 2201 N N . ASP A 1 286 ? -26.732 -8.997 35.776 1.00 97.31 286 ASP A N 1
ATOM 2202 C CA . ASP A 1 286 ? -26.973 -8.305 34.508 1.00 97.31 286 ASP A CA 1
ATOM 2203 C C . ASP A 1 286 ? -26.138 -7.011 34.448 1.00 97.31 286 ASP A C 1
ATOM 2205 O O . ASP A 1 286 ? -26.582 -6.032 35.035 1.00 97.31 286 ASP A O 1
ATOM 2209 N N . PRO A 1 287 ? -25.036 -6.945 33.666 1.00 97.75 287 PRO A N 1
ATOM 2210 C CA . PRO A 1 287 ? -24.112 -5.791 33.630 1.00 97.75 287 PRO A CA 1
ATOM 2211 C C . PRO A 1 287 ? -24.711 -4.496 33.048 1.00 97.75 287 PRO A C 1
ATOM 2213 O O . PRO A 1 287 ? -24.039 -3.503 32.771 1.00 97.75 287 PRO A O 1
ATOM 2216 N N . LEU A 1 288 ? -26.008 -4.519 32.740 1.00 97.88 288 LEU A N 1
ATOM 2217 C CA . LEU A 1 288 ? -26.783 -3.366 32.300 1.00 97.88 288 LEU A CA 1
ATOM 2218 C C . LEU A 1 288 ? -27.706 -2.839 33.406 1.00 97.88 288 LEU A C 1
ATOM 2220 O O . LEU A 1 288 ? -28.507 -1.927 33.145 1.00 97.88 288 LEU A O 1
ATOM 2224 N N . LYS A 1 289 ? -27.667 -3.434 34.600 1.00 98.00 289 LYS A N 1
ATOM 2225 C CA . LYS A 1 289 ? -28.530 -3.115 35.729 1.00 98.00 289 LYS A CA 1
ATOM 2226 C C . LYS A 1 289 ? -27.762 -3.185 37.040 1.00 98.00 289 LYS A C 1
ATOM 2228 O O . LYS A 1 289 ? -27.629 -4.250 37.618 1.00 98.00 289 LYS A O 1
ATOM 2233 N N . ALA A 1 290 ? -27.555 -2.001 37.611 1.00 97.62 290 ALA A N 1
ATOM 2234 C CA . ALA A 1 290 ? -26.926 -1.876 38.916 1.00 97.62 290 ALA A CA 1
ATOM 2235 C C . ALA A 1 290 ? -27.624 -2.659 40.045 1.00 97.62 290 ALA A C 1
ATOM 2237 O O . ALA A 1 290 ? -27.033 -2.836 41.094 1.00 97.62 290 ALA A O 1
ATOM 2238 N N . ASP A 1 291 ? -28.889 -3.043 39.860 1.00 97.31 291 ASP A N 1
ATOM 2239 C CA . ASP A 1 291 ? -29.717 -3.841 40.769 1.00 97.31 291 ASP A CA 1
ATOM 2240 C C . ASP A 1 291 ? -30.431 -4.893 39.901 1.00 97.31 291 ASP A C 1
ATOM 2242 O O . ASP A 1 291 ? -31.411 -4.583 39.197 1.00 97.31 291 ASP A O 1
ATOM 2246 N N . THR A 1 292 ? -29.880 -6.108 39.847 1.00 97.19 292 THR A N 1
ATOM 2247 C CA . THR A 1 292 ? -30.306 -7.150 38.905 1.00 97.19 292 THR A CA 1
ATOM 2248 C C . THR A 1 292 ? -31.710 -7.664 39.213 1.00 97.19 292 THR A C 1
ATOM 2250 O O . THR A 1 292 ? -32.508 -7.890 38.285 1.00 97.19 292 THR A O 1
ATOM 2253 N N . ASP A 1 293 ? -32.047 -7.849 40.488 1.00 95.62 293 ASP A N 1
ATOM 2254 C CA . ASP A 1 293 ? -33.328 -8.414 40.916 1.00 95.62 293 ASP A CA 1
ATOM 2255 C C . ASP A 1 293 ? -34.400 -7.367 41.285 1.00 95.62 293 ASP A C 1
ATOM 2257 O O . ASP A 1 293 ? -35.598 -7.689 41.383 1.00 95.62 293 ASP A O 1
ATOM 2261 N N . GLY A 1 294 ? -34.011 -6.095 41.361 1.00 95.94 294 GLY A N 1
ATOM 2262 C CA . GLY A 1 294 ? -34.884 -4.948 41.556 1.00 95.94 294 GLY A CA 1
ATOM 2263 C C . GLY A 1 294 ? -35.407 -4.824 42.982 1.00 95.94 294 GLY A C 1
ATOM 2264 O O . GLY A 1 294 ? -36.597 -4.497 43.169 1.00 95.94 294 GLY A O 1
ATOM 2265 N N . ASP A 1 295 ? -34.606 -5.152 43.987 1.00 93.06 295 ASP A N 1
ATOM 2266 C CA . ASP A 1 295 ? -34.980 -5.071 45.397 1.00 93.06 295 ASP A CA 1
ATOM 2267 C C . ASP A 1 295 ? -34.621 -3.739 46.081 1.00 93.06 295 ASP A C 1
ATOM 2269 O O . ASP A 1 295 ? -35.188 -3.417 47.133 1.00 93.06 295 ASP A O 1
ATOM 2273 N N . GLY A 1 296 ? -33.801 -2.915 45.423 1.00 93.25 296 GLY A N 1
ATOM 2274 C CA . GLY A 1 296 ? -33.343 -1.613 45.891 1.00 93.25 296 GLY A CA 1
ATOM 2275 C C . GLY A 1 296 ? -31.907 -1.574 46.423 1.00 93.25 296 GLY A C 1
ATOM 2276 O O . GLY A 1 296 ? -31.480 -0.490 46.842 1.00 93.25 296 GLY A O 1
ATOM 2277 N N . LEU A 1 297 ? -31.179 -2.690 46.424 1.00 93.62 297 LEU A N 1
ATOM 2278 C CA . LEU A 1 297 ? -29.736 -2.770 46.660 1.00 93.62 297 LEU A CA 1
ATOM 2279 C C . LEU A 1 297 ? -29.001 -2.944 45.333 1.00 93.62 297 LEU A C 1
ATOM 2281 O O . LEU A 1 297 ? -29.568 -3.445 44.375 1.00 93.62 297 LEU A O 1
ATOM 2285 N N . SER A 1 298 ? -27.756 -2.470 45.257 1.00 96.81 298 SER A N 1
ATOM 2286 C CA . SER A 1 298 ? -26.948 -2.745 44.071 1.00 96.81 298 SER A CA 1
ATOM 2287 C C . SER A 1 298 ? -26.290 -4.117 44.178 1.00 96.81 298 SER A C 1
ATOM 2289 O O . SER A 1 298 ? -25.943 -4.532 45.289 1.00 96.81 298 SER A O 1
ATOM 2291 N N . ASP A 1 299 ? -26.013 -4.766 43.051 1.00 96.81 299 ASP A N 1
ATOM 2292 C CA . ASP A 1 299 ? -25.410 -6.103 43.016 1.00 96.81 299 ASP A CA 1
ATOM 2293 C C . ASP A 1 299 ? -24.083 -6.137 43.798 1.00 96.81 299 ASP A C 1
ATOM 2295 O O . ASP A 1 299 ? -23.799 -7.043 44.594 1.00 96.81 299 ASP A O 1
ATOM 2299 N N . LYS A 1 300 ? -23.276 -5.079 43.666 1.00 96.69 300 LYS A N 1
ATOM 2300 C CA . LYS A 1 300 ? -22.071 -4.871 44.472 1.00 96.69 300 LYS A CA 1
ATOM 2301 C C . LYS A 1 300 ? -22.341 -4.801 45.970 1.00 96.69 300 LYS A C 1
ATOM 2303 O O . LYS A 1 300 ? -21.580 -5.380 46.756 1.00 96.69 300 LYS A O 1
ATOM 2308 N N . ASP A 1 301 ? -23.337 -4.026 46.388 1.00 94.75 301 ASP A N 1
ATOM 2309 C CA . ASP A 1 301 ? -23.676 -3.844 47.799 1.00 94.75 301 ASP A CA 1
ATOM 2310 C C . ASP A 1 301 ? -24.143 -5.167 48.409 1.00 94.75 301 ASP A C 1
ATOM 2312 O O . ASP A 1 301 ? -23.725 -5.529 49.515 1.00 94.75 301 ASP A O 1
ATOM 2316 N N . GLU A 1 302 ? -24.926 -5.934 47.666 1.00 93.88 302 GLU A N 1
ATOM 2317 C CA . GLU A 1 302 ? -25.346 -7.274 48.048 1.00 93.88 302 GLU A CA 1
ATOM 2318 C C . GLU A 1 302 ? -24.162 -8.222 48.211 1.00 93.88 302 GLU A C 1
ATOM 2320 O O . GLU A 1 302 ? -24.008 -8.839 49.263 1.00 93.88 302 GLU A O 1
ATOM 2325 N N . LEU A 1 303 ? -23.237 -8.270 47.253 1.00 93.31 303 LEU A N 1
ATOM 2326 C CA . LEU A 1 303 ? -22.082 -9.171 47.320 1.00 93.31 303 LEU A CA 1
ATOM 2327 C C . LEU A 1 303 ? -21.058 -8.774 48.395 1.00 93.31 303 LEU A C 1
ATOM 2329 O O . LEU A 1 303 ? -20.504 -9.634 49.092 1.00 93.31 303 LEU A O 1
ATOM 2333 N N . MET A 1 304 ? -20.767 -7.478 48.527 1.00 91.94 304 MET A N 1
ATOM 2334 C CA . MET A 1 304 ? -19.629 -6.985 49.314 1.00 91.94 304 MET A CA 1
ATOM 2335 C C . MET A 1 304 ? -20.022 -6.476 50.703 1.00 91.94 304 MET A C 1
ATOM 2337 O O . MET A 1 304 ? -19.222 -6.593 51.641 1.00 91.94 304 MET A O 1
ATOM 2341 N N . THR A 1 305 ? -21.227 -5.923 50.855 1.00 90.38 305 THR A N 1
ATOM 2342 C CA . THR A 1 305 ? -21.694 -5.310 52.106 1.00 90.38 305 THR A CA 1
ATOM 2343 C C . THR A 1 305 ? -22.626 -6.250 52.865 1.00 90.38 305 THR A C 1
ATOM 2345 O O . THR A 1 305 ? -22.332 -6.588 54.018 1.00 90.38 305 THR A O 1
ATOM 2348 N N . TYR A 1 306 ? -23.717 -6.688 52.236 1.00 88.06 306 TYR A N 1
ATOM 2349 C CA . TYR A 1 306 ? -24.798 -7.424 52.907 1.00 88.06 306 TYR A CA 1
ATOM 2350 C C . TYR A 1 306 ? -24.632 -8.946 52.853 1.00 88.06 306 TYR A C 1
ATOM 2352 O O . TYR A 1 306 ? -25.070 -9.639 53.769 1.00 88.06 306 TYR A O 1
ATOM 2360 N N . LYS A 1 307 ? -23.876 -9.450 51.873 1.00 88.75 307 LYS A N 1
ATOM 2361 C CA . LYS A 1 307 ? -23.680 -10.876 51.569 1.00 88.75 307 LYS A CA 1
ATOM 2362 C C . LYS A 1 307 ? -24.996 -11.605 51.260 1.00 88.75 307 LYS A C 1
ATOM 2364 O O . LYS A 1 307 ? -25.130 -12.772 51.642 1.00 88.75 307 LYS A O 1
ATOM 2369 N N . SER A 1 308 ? -25.924 -10.912 50.600 1.00 89.44 308 SER A N 1
ATOM 2370 C CA . SER A 1 308 ? -27.154 -11.466 50.021 1.00 89.44 308 SER A CA 1
ATOM 2371 C C . SER A 1 308 ? -26.900 -12.024 48.611 1.00 89.44 308 SER A C 1
ATOM 2373 O O . SER A 1 308 ? -25.762 -12.028 48.128 1.00 89.44 308 SER A O 1
ATOM 2375 N N . ASP A 1 309 ? -27.932 -12.609 48.001 1.00 92.12 309 ASP A N 1
ATOM 2376 C CA . ASP A 1 309 ? -27.879 -13.164 46.646 1.00 92.12 309 ASP A CA 1
ATOM 2377 C C . ASP A 1 309 ? -28.500 -12.160 45.661 1.00 92.12 309 ASP A C 1
ATOM 2379 O O . ASP A 1 309 ? -29.726 -12.079 45.645 1.00 92.12 309 ASP A O 1
ATOM 2383 N N . PRO A 1 310 ? -27.708 -11.501 44.790 1.00 94.50 310 PRO A N 1
ATOM 2384 C CA . PRO A 1 310 ? -28.191 -10.427 43.907 1.00 94.50 310 PRO A CA 1
ATOM 2385 C C . PRO A 1 310 ? -29.142 -10.884 42.793 1.00 94.50 310 PRO A C 1
ATOM 2387 O O . PRO A 1 310 ? -29.568 -10.132 41.919 1.00 94.50 310 PRO A O 1
ATOM 2390 N N . LEU A 1 311 ? -29.454 -12.179 42.766 1.00 95.50 311 LEU A N 1
ATOM 2391 C CA . LEU A 1 311 ? -30.421 -12.777 41.856 1.00 95.50 311 LEU A CA 1
ATOM 2392 C C . LEU A 1 311 ? -31.749 -13.092 42.561 1.00 95.50 311 LEU A C 1
ATOM 2394 O O . LEU A 1 311 ? -32.630 -13.723 41.953 1.00 95.50 311 LEU A O 1
ATOM 2398 N N . LYS A 1 312 ? -31.890 -12.749 43.847 1.00 94.38 312 LYS A N 1
ATOM 2399 C CA . LYS A 1 312 ? -33.035 -13.097 44.687 1.00 94.38 312 LYS A CA 1
ATOM 2400 C C . LYS A 1 312 ? -33.456 -11.959 45.612 1.00 94.38 312 LYS A C 1
ATOM 2402 O O . LYS A 1 312 ? -33.067 -11.909 46.768 1.00 94.38 312 LYS A O 1
ATOM 2407 N N . LYS A 1 313 ? -34.518 -11.297 45.165 1.00 93.06 313 LYS A N 1
ATOM 2408 C CA . LYS A 1 313 ? -35.197 -10.222 45.884 1.00 93.06 313 LYS A CA 1
ATOM 2409 C C . LYS A 1 313 ? -35.541 -10.490 47.357 1.00 93.06 313 LYS A C 1
ATOM 2411 O O . LYS A 1 313 ? -35.681 -9.543 48.110 1.00 93.06 313 LYS A O 1
ATOM 2416 N N . ASP A 1 314 ? -35.821 -11.734 47.734 1.00 90.94 314 ASP A N 1
ATOM 2417 C CA . ASP A 1 314 ? -36.168 -12.130 49.109 1.00 90.94 314 ASP A CA 1
ATOM 2418 C C . ASP A 1 314 ? -35.415 -13.432 49.415 1.00 90.94 314 ASP A C 1
ATOM 2420 O O . ASP A 1 314 ? -35.803 -14.520 48.953 1.00 90.94 314 ASP A O 1
ATOM 2424 N N . MET A 1 315 ? -34.283 -13.316 50.110 1.00 87.25 315 MET A N 1
ATOM 2425 C CA . MET A 1 315 ? -33.364 -14.425 50.366 1.00 87.25 315 MET A CA 1
ATOM 2426 C C . MET A 1 315 ? -33.909 -15.408 51.408 1.00 87.25 315 MET A C 1
ATOM 2428 O O . MET A 1 315 ? -33.703 -16.626 51.287 1.00 87.25 315 MET A O 1
ATOM 2432 N N . ASP A 1 316 ? -34.605 -14.905 52.428 1.00 86.56 316 ASP A N 1
ATOM 2433 C CA . ASP A 1 316 ? -35.039 -15.671 53.599 1.00 86.56 316 ASP A CA 1
ATOM 2434 C C . ASP A 1 316 ? -36.498 -16.181 53.502 1.00 86.56 316 ASP A C 1
ATOM 2436 O O . ASP A 1 316 ? -36.921 -17.064 54.276 1.00 86.56 316 ASP A O 1
ATOM 2440 N N . GLY A 1 317 ? -37.233 -15.681 52.505 1.00 87.94 317 GLY A N 1
ATOM 2441 C CA . GLY A 1 317 ? -38.582 -16.063 52.117 1.00 87.94 317 GLY A CA 1
ATOM 2442 C C . GLY A 1 317 ? -39.671 -15.584 53.073 1.00 87.94 317 GLY A C 1
ATOM 2443 O O . GLY A 1 317 ? -40.729 -16.230 53.136 1.00 87.94 317 GLY A O 1
ATOM 2444 N N . ASP A 1 318 ? -39.425 -14.553 53.882 1.00 87.31 318 ASP A N 1
ATOM 2445 C CA . ASP A 1 318 ? -40.394 -14.041 54.851 1.00 87.31 318 ASP A CA 1
ATOM 2446 C C . ASP A 1 318 ? -41.400 -13.030 54.272 1.00 87.31 318 ASP A C 1
ATOM 2448 O O . ASP A 1 318 ? -42.429 -12.753 54.908 1.00 87.31 318 ASP A O 1
ATOM 2452 N N . GLY A 1 319 ? -41.185 -12.593 53.027 1.00 87.19 319 GLY A N 1
ATOM 2453 C CA . GLY A 1 319 ? -42.060 -11.698 52.281 1.00 87.19 319 GLY A CA 1
ATOM 2454 C C . GLY A 1 319 ? -41.667 -10.220 52.321 1.00 87.19 319 GLY A C 1
ATOM 2455 O O . GLY A 1 319 ? -42.429 -9.414 51.775 1.00 87.19 319 GLY A O 1
ATOM 2456 N N . LEU A 1 320 ? -40.545 -9.861 52.946 1.00 87.88 320 LEU A N 1
ATOM 2457 C CA . LEU A 1 320 ? -39.850 -8.585 52.749 1.00 87.88 320 LEU A CA 1
ATOM 2458 C C . LEU A 1 320 ? -38.696 -8.784 51.765 1.00 87.88 320 LEU A C 1
ATOM 2460 O O . LEU A 1 320 ? -38.084 -9.843 51.753 1.00 87.88 320 LEU A O 1
ATOM 2464 N N . SER A 1 321 ? -38.415 -7.787 50.923 1.00 90.75 321 SER A N 1
ATOM 2465 C CA . SER A 1 321 ? -37.214 -7.868 50.088 1.00 90.75 321 SER A CA 1
ATOM 2466 C C . SER A 1 321 ? -35.953 -7.503 50.867 1.00 90.75 321 SER A C 1
ATOM 2468 O O . SER A 1 321 ? -36.040 -6.671 51.774 1.00 90.75 321 SER A O 1
ATOM 2470 N N . ASP A 1 322 ? -34.788 -8.027 50.489 1.00 86.06 322 ASP A N 1
ATOM 2471 C CA . ASP A 1 322 ? -33.538 -7.785 51.225 1.00 86.06 322 ASP A CA 1
ATOM 2472 C C . ASP A 1 322 ? -33.247 -6.267 51.303 1.00 86.06 322 ASP A C 1
ATOM 2474 O O . ASP A 1 322 ? -32.945 -5.713 52.369 1.00 86.06 322 ASP A O 1
ATOM 2478 N N . GLY A 1 323 ? -33.501 -5.525 50.223 1.00 88.75 323 GLY A N 1
ATOM 2479 C CA . GLY A 1 323 ? -33.458 -4.063 50.203 1.00 88.75 323 GLY A CA 1
ATOM 2480 C C . GLY A 1 323 ? -34.471 -3.366 51.120 1.00 88.75 323 GLY A C 1
ATOM 2481 O O . GLY A 1 323 ? -34.130 -2.372 51.774 1.00 88.75 323 GLY A O 1
ATOM 2482 N N . GLU A 1 324 ? -35.703 -3.871 51.256 1.00 89.31 324 GLU A N 1
ATOM 2483 C CA . GLU A 1 324 ? -36.667 -3.348 52.237 1.00 89.31 324 GLU A CA 1
ATOM 2484 C C . GLU A 1 324 ? -36.180 -3.597 53.666 1.00 89.31 324 GLU A C 1
ATOM 2486 O O . GLU A 1 324 ? -36.334 -2.729 54.542 1.00 89.31 324 GLU A O 1
ATOM 2491 N N . GLU A 1 325 ? -35.548 -4.746 53.885 1.00 85.88 325 GLU A N 1
ATOM 2492 C CA . GLU A 1 325 ? -34.981 -5.124 55.163 1.00 85.88 325 GLU A CA 1
ATOM 2493 C C . GLU A 1 325 ? -33.808 -4.228 55.565 1.00 85.88 325 GLU A C 1
ATOM 2495 O O . GLU A 1 325 ? -33.771 -3.724 56.693 1.00 85.88 325 GLU A O 1
ATOM 2500 N N . VAL A 1 326 ? -32.899 -3.921 54.636 1.00 85.62 326 VAL A N 1
ATOM 2501 C CA . VAL A 1 326 ? -31.780 -2.991 54.860 1.00 85.62 326 VAL A CA 1
ATOM 2502 C C . VAL A 1 326 ? -32.300 -1.579 55.130 1.00 85.62 326 VAL A C 1
ATOM 2504 O O . VAL A 1 326 ? -31.906 -0.923 56.105 1.00 85.62 326 VAL A O 1
ATOM 2507 N N . LEU A 1 327 ? -33.159 -1.076 54.240 1.00 79.88 327 LEU A N 1
ATOM 2508 C CA . LEU A 1 327 ? -33.496 0.346 54.168 1.00 79.88 327 LEU A CA 1
ATOM 2509 C C . LEU A 1 327 ? -34.574 0.750 55.178 1.00 79.88 327 LEU A C 1
ATOM 2511 O O . LEU A 1 327 ? -34.586 1.900 55.634 1.00 79.88 327 LEU A O 1
ATOM 2515 N N . THR A 1 328 ? -35.464 -0.174 55.553 1.00 76.62 328 THR A N 1
ATOM 2516 C CA . THR A 1 328 ? -36.683 0.156 56.305 1.00 76.62 328 THR A CA 1
ATOM 2517 C C . THR A 1 328 ? -36.742 -0.513 57.673 1.00 76.62 328 THR A C 1
ATOM 2519 O O . THR A 1 328 ? -36.942 0.180 58.677 1.00 76.62 328 THR A O 1
ATOM 2522 N N . THR A 1 329 ? -36.589 -1.836 57.751 1.00 71.94 329 THR A N 1
ATOM 2523 C CA . THR A 1 329 ? -36.859 -2.597 58.989 1.00 71.94 329 THR A CA 1
ATOM 2524 C C . THR A 1 329 ? -35.605 -2.885 59.816 1.00 71.94 329 THR A C 1
ATOM 2526 O O . THR A 1 329 ? -35.722 -3.033 61.036 1.00 71.94 329 THR A O 1
ATOM 2529 N N . LYS A 1 330 ? -34.415 -2.871 59.200 1.00 74.62 330 LYS A N 1
ATOM 2530 C CA . LYS A 1 330 ? -33.117 -3.270 59.779 1.00 74.62 330 LYS A CA 1
ATOM 2531 C C . LYS A 1 330 ? -33.141 -4.697 60.336 1.00 74.62 330 LYS A C 1
ATOM 2533 O O . LYS A 1 330 ? -32.617 -4.938 61.430 1.00 74.62 330 LYS A O 1
ATOM 2538 N N . THR A 1 331 ? -33.826 -5.589 59.629 1.00 67.62 331 THR A N 1
ATOM 2539 C CA . THR A 1 331 ? -33.894 -7.028 59.917 1.00 67.62 331 THR A CA 1
ATOM 2540 C C . THR A 1 331 ? -32.776 -7.779 59.179 1.00 67.62 331 THR A C 1
ATOM 2542 O O . THR A 1 331 ? -31.930 -7.137 58.561 1.00 67.62 331 THR A O 1
ATOM 2545 N N . ASP A 1 332 ? -32.653 -9.088 59.414 1.00 66.88 332 ASP A N 1
ATOM 2546 C CA . ASP A 1 332 ? -31.517 -9.906 58.963 1.00 66.88 332 ASP A CA 1
ATOM 2547 C C . ASP A 1 332 ? -31.949 -10.773 57.776 1.00 66.88 332 ASP A C 1
ATOM 2549 O O . ASP A 1 332 ? -32.858 -11.583 57.935 1.00 66.88 332 ASP A O 1
ATOM 2553 N N . PHE A 1 333 ? -31.252 -10.630 56.647 1.00 68.12 333 PHE A N 1
ATOM 2554 C CA . PHE A 1 333 ? -31.491 -11.330 55.372 1.00 68.12 333 PHE A CA 1
ATOM 2555 C C . PHE A 1 333 ? -31.136 -12.828 55.448 1.00 68.12 333 PHE A C 1
ATOM 2557 O O . PHE A 1 333 ? -31.463 -13.623 54.568 1.00 68.12 333 PHE A O 1
ATOM 2564 N N . ALA A 1 334 ? -30.415 -13.239 56.500 1.00 61.53 334 ALA A N 1
ATOM 2565 C CA . ALA A 1 334 ? -29.979 -14.611 56.719 1.00 61.53 334 ALA A CA 1
ATOM 2566 C C . ALA A 1 334 ? -30.589 -15.183 58.010 1.00 61.53 334 ALA A C 1
ATOM 2568 O O . ALA A 1 334 ? -30.198 -14.814 59.117 1.00 61.53 334 ALA A O 1
ATOM 2569 N N . LYS A 1 335 ? -31.514 -16.143 57.889 1.00 55.19 335 LYS A N 1
ATOM 2570 C CA . LYS A 1 335 ? -31.977 -16.934 59.047 1.00 55.19 335 LYS A CA 1
ATOM 2571 C C . LYS A 1 335 ? -30.891 -17.805 59.681 1.00 55.19 335 LYS A C 1
ATOM 2573 O O . LYS A 1 335 ? -30.167 -18.508 58.936 1.00 55.19 335 LYS A O 1
#

Foldseek 3Di:
DPPVVVVVVVVVVVVVVVQVVVLPVQLVQFKKKKKKKWWKWKQDPNDTAPDTWIWIKIKMWHDPDPFKIKMWMWTPWTWYDHPFWIKTKIKTWIKIKGFPDDDPFKTKIKMKTKTKIWMATDGAGPPVFADDADRIDIWIKMKIWIKMWGDPDPFKIKMKIKIKIGTPDPHRRRTDDPDHIIMMIIIIIMMTTSDNQQDQQCPLPHGVVRCVVLVADSNAQQRCPLQRGCSCCVPPQVARSNAQQRCPLPRGCNCCVPPLVARSNDQQRCPLPHGSCCCVPPLVARSNDQQRCPLQHGPCCCVPPQVHRSNDQQQPPPPRGPSCCVPPVVDHSHD